Protein AF-A0A2S2QIW1-F1 (afdb_monomer_lite)

InterPro domains:
  IPR001394 Peptidase C19, ubiquitin carboxyl-terminal hydrolase [PF00443] (105-168)
  IPR028889 Ubiquitin specific protease UPS, catalytic domain [PS50235] (1-188)
  IPR038765 Papain-like cysteine peptidase superfamily [SSF54001] (59-169)
  IPR050185 Ubiquitin carboxyl-terminal hydrolase [PTHR21646] (74-172)

Structure (mmCIF, N/CA/C/O backbone):
data_AF-A0A2S2QIW1-F1
#
_entry.id   AF-A0A2S2QIW1-F1
#
loop_
_atom_site.group_PDB
_atom_site.id
_atom_site.type_symbol
_atom_site.label_atom_id
_atom_site.label_alt_id
_atom_site.label_comp_id
_atom_site.label_asym_id
_atom_site.label_entity_id
_atom_site.label_seq_id
_atom_site.pdbx_PDB_ins_code
_atom_site.Cartn_x
_atom_site.Cartn_y
_atom_site.Cartn_z
_atom_site.occupancy
_atom_site.B_iso_or_equiv
_atom_site.auth_seq_id
_atom_site.auth_comp_id
_atom_site.auth_asym_id
_atom_site.auth_atom_id
_atom_site.pdbx_PDB_model_num
ATOM 1 N N . MET A 1 1 ? 49.832 -0.581 -7.325 1.00 39.12 1 MET A N 1
ATOM 2 C CA . MET A 1 1 ? 49.928 -2.049 -7.218 1.00 39.12 1 MET A CA 1
ATOM 3 C C . MET A 1 1 ? 49.314 -2.592 -8.482 1.00 39.12 1 MET A C 1
ATOM 5 O O . MET A 1 1 ? 48.214 -2.176 -8.820 1.00 39.12 1 MET A O 1
ATOM 9 N N . ASP A 1 2 ? 50.104 -3.356 -9.221 1.00 38.62 2 ASP A N 1
ATOM 10 C CA . ASP A 1 2 ? 49.958 -3.582 -10.654 1.00 38.62 2 ASP A CA 1
ATOM 11 C C . ASP A 1 2 ? 48.722 -4.417 -10.997 1.00 38.62 2 ASP A C 1
ATOM 13 O O . ASP A 1 2 ? 48.659 -5.611 -10.708 1.00 38.62 2 ASP A O 1
ATOM 17 N N . CYS A 1 3 ? 47.739 -3.782 -11.633 1.00 44.91 3 CYS A N 1
ATOM 18 C CA . CYS A 1 3 ? 46.691 -4.488 -12.353 1.00 44.91 3 CYS A CA 1
ATOM 19 C C . CYS A 1 3 ? 47.232 -4.759 -13.758 1.00 44.91 3 CYS A C 1
ATOM 21 O O . CYS A 1 3 ? 47.280 -3.854 -14.586 1.00 44.91 3 CYS A O 1
ATOM 23 N N . ASP A 1 4 ? 47.688 -5.987 -14.000 1.00 42.72 4 ASP A N 1
ATOM 24 C CA . ASP A 1 4 ? 47.969 -6.486 -15.344 1.00 42.72 4 ASP A CA 1
ATOM 25 C C . ASP A 1 4 ? 46.680 -6.407 -16.177 1.00 42.72 4 ASP A C 1
ATOM 27 O O . ASP A 1 4 ? 45.741 -7.197 -16.024 1.00 42.72 4 ASP A O 1
ATOM 31 N N . ASP A 1 5 ? 46.621 -5.377 -17.015 1.00 51.41 5 ASP A N 1
ATOM 32 C CA . ASP A 1 5 ? 45.470 -5.024 -17.831 1.00 51.41 5 ASP A CA 1
ATOM 33 C C . ASP A 1 5 ? 45.591 -5.603 -19.246 1.00 51.41 5 ASP A C 1
ATOM 35 O O . ASP A 1 5 ? 45.251 -4.969 -20.242 1.00 51.41 5 ASP A O 1
ATOM 39 N N . SER A 1 6 ? 46.049 -6.855 -19.343 1.00 52.34 6 SER A N 1
ATOM 40 C CA . SER A 1 6 ? 46.184 -7.606 -20.602 1.00 52.34 6 SER A CA 1
ATOM 41 C C . SER A 1 6 ? 44.867 -7.801 -21.387 1.00 52.34 6 SER A C 1
ATOM 43 O O . SER A 1 6 ? 44.870 -8.428 -22.444 1.00 52.34 6 SER A O 1
ATOM 45 N N . LEU A 1 7 ? 43.740 -7.261 -20.904 1.00 55.88 7 LEU A N 1
ATOM 46 C CA . LEU A 1 7 ? 42.428 -7.300 -21.559 1.00 55.88 7 LEU A CA 1
ATOM 47 C C . LEU A 1 7 ? 41.842 -5.905 -21.879 1.00 55.88 7 LEU A C 1
ATOM 49 O O . LEU A 1 7 ? 40.833 -5.840 -22.575 1.00 55.88 7 LEU A O 1
ATOM 53 N N . GLY A 1 8 ? 42.467 -4.804 -21.434 1.00 55.91 8 GLY A N 1
ATOM 54 C CA . GLY A 1 8 ? 42.102 -3.432 -21.824 1.00 55.91 8 GLY A CA 1
ATOM 55 C C . GLY A 1 8 ? 40.699 -2.956 -21.415 1.00 55.91 8 GLY A C 1
ATOM 56 O O . GLY A 1 8 ? 40.103 -2.158 -22.140 1.00 55.91 8 GLY A O 1
ATOM 57 N N . TYR A 1 9 ? 40.151 -3.441 -20.296 1.00 57.97 9 TYR A N 1
ATOM 58 C CA . TYR A 1 9 ? 38.809 -3.071 -19.826 1.00 57.97 9 TYR A CA 1
ATOM 59 C C . TYR A 1 9 ? 38.869 -2.197 -18.569 1.00 57.97 9 TYR A C 1
ATOM 61 O O . TYR A 1 9 ? 39.430 -2.610 -17.558 1.00 57.97 9 TYR A O 1
ATOM 69 N N . GLU A 1 10 ? 38.183 -1.050 -18.591 1.00 66.31 10 GLU A N 1
ATOM 70 C CA . GLU A 1 10 ? 38.031 -0.167 -17.422 1.00 66.31 10 GLU A CA 1
ATOM 71 C C . GLU A 1 10 ? 37.189 -0.821 -16.306 1.00 66.31 10 GLU A C 1
ATOM 73 O O . GLU A 1 10 ? 37.468 -0.652 -15.121 1.00 66.31 10 GLU A O 1
ATOM 78 N N . PHE A 1 11 ? 36.203 -1.646 -16.682 1.00 73.50 11 PHE A N 1
ATOM 79 C CA . PHE A 1 11 ? 35.357 -2.415 -15.766 1.00 73.50 11 PHE A CA 1
ATOM 80 C C . PHE A 1 11 ? 35.132 -3.845 -16.297 1.00 73.50 11 PHE A C 1
ATOM 82 O O . PHE A 1 11 ? 35.001 -4.030 -17.506 1.00 73.50 11 PHE A O 1
ATOM 89 N N . PRO A 1 12 ? 35.025 -4.874 -15.429 1.00 79.75 12 PRO A N 1
ATOM 90 C CA . PRO A 1 12 ? 34.793 -6.276 -15.823 1.00 79.75 12 PRO A CA 1
ATOM 91 C C . PRO A 1 12 ? 33.343 -6.574 -16.266 1.00 79.75 12 PRO A C 1
ATOM 93 O O . PRO A 1 12 ? 32.941 -7.736 -16.362 1.00 79.75 12 PRO A O 1
ATOM 96 N N . PHE A 1 13 ? 32.542 -5.535 -16.504 1.00 84.00 13 PHE A N 1
ATOM 97 C CA . PHE A 1 13 ? 31.156 -5.632 -16.941 1.00 84.00 13 PHE A CA 1
ATOM 98 C C . PHE A 1 13 ? 30.823 -4.542 -17.961 1.00 84.00 13 PHE A C 1
ATOM 100 O O . PHE A 1 13 ? 31.443 -3.480 -17.996 1.00 84.00 13 PHE A O 1
ATOM 107 N N . VAL A 1 14 ? 29.791 -4.792 -18.764 1.00 87.25 14 VAL A N 1
ATOM 108 C CA . VAL A 1 14 ? 29.227 -3.839 -19.721 1.00 87.25 14 VAL A CA 1
ATOM 109 C C . VAL A 1 14 ? 27.776 -3.565 -19.351 1.00 87.25 14 VAL A C 1
ATOM 111 O O . VAL A 1 14 ? 26.965 -4.483 -19.223 1.00 87.25 14 VAL A O 1
ATOM 114 N N . LEU A 1 15 ? 27.427 -2.288 -19.211 1.00 88.06 15 LEU A N 1
ATOM 115 C CA . LEU A 1 15 ? 26.040 -1.866 -19.038 1.00 88.06 15 LEU A CA 1
ATOM 116 C C . LEU A 1 15 ? 25.316 -1.909 -20.385 1.00 88.06 15 LEU A C 1
ATOM 118 O O . LEU A 1 15 ? 25.842 -1.427 -21.387 1.00 88.06 15 LEU A O 1
ATOM 122 N N . LYS A 1 16 ? 24.106 -2.468 -20.428 1.00 89.81 16 LYS A N 1
ATOM 123 C CA . LYS A 1 16 ? 23.302 -2.600 -21.649 1.00 89.81 16 LYS A CA 1
ATOM 124 C C . LYS A 1 16 ? 21.893 -2.055 -21.465 1.00 89.81 16 LYS A C 1
ATOM 126 O O . LYS A 1 16 ? 21.222 -2.368 -20.485 1.00 89.81 16 LYS A O 1
ATOM 131 N N . ALA A 1 17 ? 21.413 -1.293 -22.443 1.00 89.56 17 ALA A N 1
ATOM 132 C CA . ALA A 1 17 ? 20.035 -0.811 -22.469 1.00 89.56 17 ALA A CA 1
ATOM 133 C C . ALA A 1 17 ? 19.082 -1.921 -22.942 1.00 89.56 17 ALA A C 1
ATOM 135 O O . ALA A 1 17 ? 19.213 -2.412 -24.068 1.00 89.56 17 ALA A O 1
ATOM 136 N N . VAL A 1 18 ? 18.116 -2.304 -22.101 1.00 90.31 18 VAL A N 1
ATOM 137 C CA . VAL A 1 18 ? 17.190 -3.422 -22.360 1.00 90.31 18 VAL A CA 1
ATOM 138 C C . VAL A 1 18 ? 15.721 -3.025 -22.185 1.00 90.31 18 VAL A C 1
ATOM 140 O O . VAL A 1 18 ? 15.403 -1.973 -21.628 1.00 90.31 18 VAL A O 1
ATOM 143 N N . ASN A 1 19 ? 14.812 -3.847 -22.713 1.00 86.62 19 ASN A N 1
ATOM 144 C CA . ASN A 1 19 ? 13.371 -3.747 -22.495 1.00 86.62 19 ASN A CA 1
ATOM 145 C C . ASN A 1 19 ? 12.983 -4.170 -21.068 1.00 86.62 19 ASN A C 1
ATOM 147 O O . ASN A 1 19 ? 13.810 -4.631 -20.284 1.00 86.62 19 ASN A O 1
ATOM 151 N N . ARG A 1 20 ? 11.693 -4.038 -20.739 1.00 84.06 20 ARG A N 1
ATOM 152 C CA . ARG A 1 20 ? 11.136 -4.417 -19.432 1.00 84.06 20 ARG A CA 1
ATOM 153 C C . ARG A 1 20 ? 11.394 -5.877 -19.068 1.00 84.06 20 ARG A C 1
ATOM 155 O O . ARG A 1 20 ? 11.547 -6.207 -17.898 1.00 84.06 20 ARG A O 1
ATOM 162 N N . GLU A 1 21 ? 11.450 -6.741 -20.070 1.00 83.94 21 GLU A N 1
ATOM 163 C CA . GLU A 1 21 ? 11.697 -8.168 -19.905 1.00 83.94 21 GLU A CA 1
ATOM 164 C C . GLU A 1 21 ? 13.194 -8.508 -19.806 1.00 83.94 21 GLU A C 1
ATOM 166 O O . GLU A 1 21 ? 13.529 -9.654 -19.525 1.00 83.94 21 GLU A O 1
ATOM 171 N N . GLY A 1 22 ? 14.099 -7.552 -20.052 1.00 85.69 22 GLY A N 1
ATOM 172 C CA . GLY A 1 22 ? 15.550 -7.760 -20.017 1.00 85.69 22 GLY A CA 1
ATOM 173 C C . GLY A 1 22 ? 16.102 -8.650 -21.138 1.00 85.69 22 GLY A C 1
ATOM 174 O O . GLY A 1 22 ? 17.229 -9.124 -21.048 1.00 85.69 22 GLY A O 1
ATOM 175 N N . THR A 1 23 ? 15.315 -8.919 -22.181 1.00 84.50 23 THR A N 1
ATOM 176 C CA . THR A 1 23 ? 15.636 -9.909 -23.227 1.00 84.50 23 THR A CA 1
ATOM 177 C C . THR A 1 23 ? 16.057 -9.286 -24.555 1.00 84.50 23 THR A C 1
ATOM 179 O O . THR A 1 23 ? 16.725 -9.942 -25.356 1.00 84.50 23 THR A O 1
ATOM 182 N N . LEU A 1 24 ? 15.676 -8.031 -24.803 1.00 88.19 24 LEU A N 1
ATOM 183 C CA . LEU A 1 24 ? 15.937 -7.310 -26.049 1.00 88.19 24 LEU A CA 1
ATOM 184 C C . LEU A 1 24 ? 16.369 -5.874 -25.761 1.00 88.19 24 LEU A C 1
ATOM 186 O O . LEU A 1 24 ? 16.057 -5.315 -24.714 1.00 88.19 24 LEU A O 1
ATOM 190 N N . CYS A 1 25 ? 17.064 -5.262 -26.714 1.00 90.00 25 CYS A N 1
ATOM 191 C CA . CYS A 1 25 ? 17.493 -3.872 -26.641 1.00 90.00 25 CYS A CA 1
ATOM 192 C C . CYS A 1 25 ? 16.300 -2.905 -26.631 1.00 90.00 25 CYS A C 1
ATOM 194 O O . CYS A 1 25 ? 15.390 -3.042 -27.446 1.00 90.00 25 CYS A O 1
ATOM 196 N N . SER A 1 26 ? 16.334 -1.889 -25.764 1.00 87.75 26 SER A N 1
ATOM 197 C CA . SER A 1 26 ? 15.314 -0.825 -25.721 1.00 87.75 26 SER A CA 1
ATOM 198 C C . SER A 1 26 ? 15.537 0.307 -26.726 1.00 87.75 26 SER A C 1
ATOM 200 O O . SER A 1 26 ? 14.641 1.121 -26.930 1.00 87.75 26 SER A O 1
ATOM 202 N N . TRP A 1 27 ? 16.704 0.373 -27.370 1.00 86.94 27 TRP A N 1
ATOM 203 C CA . TRP A 1 27 ? 17.032 1.413 -28.357 1.00 86.94 27 TRP A CA 1
ATOM 204 C C . TRP A 1 27 ? 16.890 0.949 -29.801 1.00 86.94 27 TRP A C 1
ATOM 206 O O . TRP A 1 27 ? 16.625 1.744 -30.700 1.00 86.94 27 TRP A O 1
ATOM 216 N N . CYS A 1 28 ? 17.110 -0.340 -30.044 1.00 86.19 28 CYS A N 1
ATOM 217 C CA . CYS A 1 28 ? 17.056 -0.897 -31.385 1.00 86.19 28 CYS A CA 1
ATOM 218 C C . CYS A 1 28 ? 15.648 -1.401 -31.709 1.00 86.19 28 CYS A C 1
ATOM 220 O O . CYS A 1 28 ? 14.995 -1.991 -30.850 1.00 86.19 28 CYS A O 1
ATOM 222 N N . PRO A 1 29 ? 15.210 -1.287 -32.972 1.00 85.94 29 PRO A N 1
ATOM 223 C CA . PRO A 1 29 ? 14.028 -1.994 -33.439 1.00 85.94 29 PRO A CA 1
ATOM 224 C C . PRO A 1 29 ? 14.143 -3.511 -33.225 1.00 85.94 29 PRO A C 1
ATOM 226 O O . PRO A 1 29 ? 15.218 -4.093 -33.407 1.00 85.94 29 PRO A O 1
ATOM 229 N N . TRP A 1 30 ? 13.019 -4.158 -32.904 1.00 83.25 30 TRP A N 1
ATOM 230 C CA . TRP A 1 30 ? 12.954 -5.582 -32.540 1.00 83.25 30 TRP A CA 1
ATOM 231 C C . TRP A 1 30 ? 13.562 -6.524 -33.596 1.00 83.25 30 TRP A C 1
ATOM 233 O O . TRP A 1 30 ? 14.182 -7.526 -33.247 1.00 83.25 30 TRP A O 1
ATOM 243 N N . TYR A 1 31 ? 13.465 -6.178 -34.883 1.00 88.06 31 TYR A N 1
ATOM 244 C CA . TYR A 1 31 ? 13.970 -6.994 -35.995 1.00 88.06 31 TYR A CA 1
ATOM 245 C C . TYR A 1 31 ? 15.502 -7.070 -36.071 1.00 88.06 31 TYR A C 1
ATOM 247 O O . TYR A 1 31 ? 16.041 -7.860 -36.841 1.00 88.06 31 TYR A O 1
ATOM 255 N N . ARG A 1 32 ? 16.228 -6.255 -35.293 1.00 88.62 32 ARG A N 1
ATOM 256 C CA . ARG A 1 32 ? 17.690 -6.360 -35.186 1.00 88.62 32 ARG A CA 1
ATOM 257 C C . ARG A 1 32 ? 18.150 -7.472 -34.250 1.00 88.62 32 ARG A C 1
ATOM 259 O O . ARG A 1 32 ? 19.350 -7.713 -34.189 1.00 88.62 32 ARG A O 1
ATOM 266 N N . PHE A 1 33 ? 17.237 -8.102 -33.501 1.00 85.50 33 PHE A N 1
ATOM 267 C CA . PHE A 1 33 ? 17.550 -9.149 -32.517 1.00 85.50 33 PHE A CA 1
ATOM 268 C C . PHE A 1 33 ? 18.696 -8.765 -31.560 1.00 85.50 33 PHE A C 1
ATOM 270 O O . PHE A 1 33 ? 19.439 -9.611 -31.064 1.00 85.50 33 PHE A O 1
ATOM 277 N N . CYS A 1 34 ? 18.855 -7.463 -31.305 1.00 89.44 34 CYS A N 1
ATOM 278 C CA . CYS A 1 34 ? 19.887 -6.942 -30.425 1.00 89.44 34 CYS A CA 1
ATOM 279 C C . CYS A 1 34 ? 19.503 -7.256 -28.975 1.00 89.44 34 CYS A C 1
ATOM 281 O O . CYS A 1 34 ? 18.396 -6.930 -28.551 1.00 89.44 34 CYS A O 1
ATOM 283 N N . ARG A 1 35 ? 20.422 -7.854 -28.209 1.00 88.19 35 ARG A N 1
ATOM 284 C CA . ARG A 1 35 ? 20.217 -8.200 -26.787 1.00 88.19 35 ARG A CA 1
ATOM 285 C C . ARG A 1 35 ? 20.464 -7.038 -25.819 1.00 88.19 35 ARG A C 1
ATOM 287 O O . ARG A 1 35 ? 20.281 -7.195 -24.622 1.00 88.19 35 ARG A O 1
ATOM 294 N N . GLY A 1 36 ? 20.889 -5.887 -26.334 1.00 89.56 36 GLY A N 1
ATOM 295 C CA . GLY A 1 36 ? 21.139 -4.677 -25.558 1.00 89.56 36 GLY A CA 1
ATOM 296 C C . GLY A 1 36 ? 22.341 -3.918 -26.103 1.00 89.56 36 GLY A C 1
ATOM 297 O O . GLY A 1 36 ? 23.412 -4.496 -26.284 1.00 89.56 36 GLY A O 1
ATOM 298 N N . CYS A 1 37 ? 22.152 -2.634 -26.399 1.00 89.62 37 CYS A N 1
ATOM 299 C CA . CYS A 1 37 ? 23.241 -1.751 -26.808 1.00 89.62 37 CYS A CA 1
ATOM 300 C C . CYS A 1 37 ? 24.051 -1.327 -25.586 1.00 89.62 37 CYS A C 1
ATOM 302 O O . CYS A 1 37 ? 23.464 -1.019 -24.548 1.00 89.62 37 CYS A O 1
ATOM 304 N N . SER A 1 38 ? 25.377 -1.297 -25.727 1.00 88.75 38 SER A N 1
ATOM 305 C CA . SER A 1 38 ? 26.275 -0.874 -24.656 1.00 88.75 38 SER A CA 1
ATOM 306 C C . SER A 1 38 ? 26.035 0.588 -24.292 1.00 88.75 38 SER A C 1
ATOM 308 O O . SER A 1 38 ? 25.977 1.459 -25.162 1.00 88.75 38 SER A O 1
ATOM 310 N N . ILE A 1 39 ? 25.908 0.840 -22.999 1.00 86.06 39 ILE A N 1
ATOM 311 C CA . ILE A 1 39 ? 25.868 2.169 -22.411 1.00 86.06 39 ILE A CA 1
ATOM 312 C C . ILE A 1 39 ? 27.314 2.554 -22.121 1.00 86.06 39 ILE A C 1
ATOM 314 O O . ILE A 1 39 ? 28.002 1.868 -21.367 1.00 86.06 39 ILE A O 1
ATOM 318 N N . LEU A 1 40 ? 27.777 3.629 -22.753 1.00 79.69 40 LEU A N 1
ATOM 319 C CA . LEU A 1 40 ? 29.102 4.171 -22.481 1.00 79.69 40 LEU A CA 1
ATOM 320 C C . LEU A 1 40 ? 29.099 4.809 -21.091 1.00 79.69 40 LEU A C 1
ATOM 322 O O . LEU A 1 40 ? 28.243 5.645 -20.794 1.00 79.69 40 LEU A O 1
ATOM 326 N N . CYS A 1 41 ? 30.058 4.417 -20.256 1.00 73.19 41 CYS A N 1
ATOM 327 C CA . CYS A 1 41 ? 30.314 5.087 -18.991 1.00 73.19 41 CYS A CA 1
ATOM 328 C C . CYS A 1 41 ? 30.853 6.489 -19.297 1.00 73.19 41 CYS A C 1
ATOM 330 O O . CYS A 1 41 ? 31.856 6.642 -19.988 1.00 73.19 41 CYS A O 1
ATOM 332 N N . SER A 1 42 ? 30.149 7.518 -18.837 1.00 78.56 42 SER A N 1
ATOM 333 C CA . SER A 1 42 ? 30.576 8.910 -18.957 1.00 78.56 42 SER A CA 1
ATOM 334 C C . SER A 1 42 ? 30.000 9.710 -17.797 1.00 78.56 42 SER A C 1
ATOM 336 O O . SER A 1 42 ? 28.947 9.341 -17.276 1.00 78.56 42 SER A O 1
ATOM 338 N N . ASP A 1 43 ? 30.628 10.832 -17.454 1.00 78.31 43 ASP A N 1
ATOM 339 C CA . ASP A 1 43 ? 30.124 11.753 -16.422 1.00 78.31 43 ASP A CA 1
ATOM 340 C C . ASP A 1 43 ? 28.872 12.539 -16.866 1.00 78.31 43 ASP A C 1
ATOM 342 O O . ASP A 1 43 ? 28.332 13.357 -16.120 1.00 78.31 43 ASP A O 1
ATOM 346 N N . ALA A 1 44 ? 28.397 12.327 -18.098 1.00 78.69 44 ALA A N 1
ATOM 347 C CA . ALA A 1 44 ? 27.190 12.962 -18.597 1.00 78.69 44 ALA A CA 1
ATOM 348 C C . ALA A 1 44 ? 25.936 12.312 -17.996 1.00 78.69 44 ALA A C 1
ATOM 350 O O . ALA A 1 44 ? 25.805 11.088 -17.944 1.00 78.69 44 ALA A O 1
ATOM 351 N N . TYR A 1 45 ? 24.960 13.141 -17.615 1.00 70.12 45 TYR A N 1
ATOM 352 C CA . TYR A 1 45 ? 23.660 12.653 -17.166 1.00 70.12 45 TYR A CA 1
ATOM 353 C C . TYR A 1 45 ? 22.988 11.814 -18.254 1.00 70.12 45 TYR A C 1
ATOM 355 O O . TYR A 1 45 ? 22.733 12.267 -19.374 1.00 70.12 45 TYR A O 1
ATOM 363 N N . PHE A 1 46 ? 22.666 10.579 -17.892 1.00 68.94 46 PHE A N 1
ATOM 364 C CA . PHE A 1 46 ? 22.001 9.635 -18.771 1.00 68.94 46 PHE A CA 1
ATOM 365 C C . PHE A 1 46 ? 20.527 10.035 -18.955 1.00 68.94 46 PHE A C 1
ATOM 367 O O . PHE A 1 46 ? 19.733 9.956 -18.022 1.00 68.94 46 PHE A O 1
ATOM 374 N N . THR A 1 47 ? 20.157 10.505 -20.150 1.00 60.75 47 THR A N 1
ATOM 375 C CA . THR A 1 47 ? 18.863 11.176 -20.425 1.00 60.75 47 THR A CA 1
ATOM 376 C C . THR A 1 47 ? 17.922 10.389 -21.347 1.00 60.75 47 THR A C 1
ATOM 378 O O . THR A 1 47 ? 17.021 10.957 -21.962 1.00 60.75 47 THR A O 1
ATOM 381 N N . PHE A 1 48 ? 18.081 9.067 -21.445 1.00 63.47 48 PHE A N 1
ATOM 382 C CA . PHE A 1 48 ? 17.221 8.229 -22.289 1.00 63.47 48 PHE A CA 1
ATOM 383 C C . PHE A 1 48 ? 16.068 7.565 -21.528 1.00 63.47 48 PHE A C 1
ATOM 385 O O . PHE A 1 48 ? 16.197 7.197 -20.366 1.00 63.47 48 PHE A O 1
ATOM 392 N N . ALA A 1 49 ? 14.967 7.309 -22.244 1.00 58.16 49 ALA A N 1
ATOM 393 C CA . ALA A 1 49 ? 13.762 6.600 -21.787 1.00 58.16 49 ALA A CA 1
ATOM 394 C C . ALA A 1 49 ? 13.966 5.088 -21.509 1.00 58.16 49 ALA A C 1
ATOM 396 O O . ALA A 1 49 ? 13.031 4.291 -21.613 1.00 58.16 49 ALA A O 1
ATOM 397 N N . ALA A 1 50 ? 15.194 4.657 -21.213 1.00 60.59 50 ALA A N 1
ATOM 398 C CA . ALA A 1 50 ? 15.471 3.281 -20.833 1.00 60.59 50 ALA A CA 1
ATOM 399 C C . ALA A 1 50 ? 15.145 3.103 -19.346 1.00 60.59 50 ALA A C 1
ATOM 401 O O . ALA A 1 50 ? 15.925 3.476 -18.479 1.00 60.59 50 ALA A O 1
ATOM 402 N N . ASN A 1 51 ? 13.996 2.494 -19.056 1.00 69.62 51 ASN A N 1
ATOM 403 C CA . ASN A 1 51 ? 13.599 2.186 -17.676 1.00 69.62 51 ASN A CA 1
ATOM 404 C C . ASN A 1 51 ? 14.298 0.934 -17.114 1.00 69.62 51 ASN A C 1
ATOM 406 O O . ASN A 1 51 ? 14.089 0.589 -15.954 1.00 69.62 51 ASN A O 1
ATOM 410 N N . HIS A 1 52 ? 15.079 0.222 -17.937 1.00 84.69 52 HIS A N 1
ATOM 411 C CA . HIS A 1 52 ? 15.698 -1.049 -17.572 1.00 84.69 52 HIS A CA 1
ATOM 412 C C . HIS A 1 52 ? 17.109 -1.145 -18.167 1.00 84.69 52 HIS A C 1
ATOM 414 O O . HIS A 1 52 ? 17.324 -0.898 -19.358 1.00 84.69 52 HIS A O 1
ATOM 420 N N . ILE A 1 53 ? 18.068 -1.510 -17.318 1.00 89.44 53 ILE A N 1
ATOM 421 C CA . ILE A 1 53 ? 19.480 -1.700 -17.657 1.00 89.44 53 ILE A CA 1
ATOM 422 C C . ILE A 1 53 ? 19.858 -3.125 -17.252 1.00 89.44 53 ILE A C 1
ATOM 424 O O . ILE A 1 53 ? 19.449 -3.599 -16.193 1.00 89.44 53 ILE A O 1
ATOM 428 N N . ALA A 1 54 ? 20.629 -3.806 -18.094 1.00 89.75 54 ALA A N 1
ATOM 429 C CA . ALA A 1 54 ? 21.263 -5.075 -17.770 1.00 89.75 54 ALA A CA 1
ATOM 430 C C . ALA A 1 54 ? 22.761 -4.860 -17.530 1.00 89.75 54 ALA A C 1
ATOM 432 O O . ALA A 1 54 ? 23.389 -4.038 -18.200 1.00 89.75 54 ALA A O 1
ATOM 433 N N . ILE A 1 55 ? 23.324 -5.615 -16.591 1.00 89.56 55 ILE A N 1
ATOM 434 C CA . ILE A 1 55 ? 24.766 -5.673 -16.348 1.00 89.56 55 ILE A CA 1
ATOM 435 C C . ILE A 1 55 ? 25.254 -7.002 -16.913 1.00 89.56 55 ILE A C 1
ATOM 437 O O . ILE A 1 55 ? 24.838 -8.059 -16.442 1.00 89.56 55 ILE A O 1
ATOM 441 N N . ASP A 1 56 ? 26.094 -6.941 -17.939 1.00 87.19 56 ASP A N 1
ATOM 442 C CA . ASP A 1 56 ? 26.681 -8.118 -18.573 1.00 87.19 56 ASP A CA 1
ATOM 443 C C . ASP A 1 56 ? 28.119 -8.279 -18.083 1.00 87.19 56 ASP A C 1
ATOM 445 O O . ASP A 1 56 ? 28.978 -7.458 -18.403 1.00 87.19 56 ASP A O 1
ATOM 449 N N . TRP A 1 57 ? 28.363 -9.289 -17.252 1.00 86.00 57 TRP A N 1
ATOM 450 C CA . TRP A 1 57 ? 29.684 -9.567 -16.692 1.00 86.00 57 TRP A CA 1
ATOM 451 C C . TRP A 1 57 ? 30.476 -10.461 -17.630 1.00 86.00 57 TRP A C 1
ATOM 453 O O . TRP A 1 57 ? 29.961 -11.485 -18.082 1.00 86.00 57 TRP A O 1
ATOM 463 N N . ASP A 1 58 ? 31.745 -10.129 -17.859 1.00 83.62 58 ASP A N 1
ATOM 464 C CA . ASP A 1 58 ? 32.642 -11.069 -18.519 1.00 83.62 58 ASP A CA 1
ATOM 465 C C . ASP A 1 58 ? 32.899 -12.263 -17.576 1.00 83.62 58 ASP A C 1
ATOM 467 O O . ASP A 1 58 ? 33.409 -12.065 -16.466 1.00 83.62 58 ASP A O 1
ATOM 471 N N . PRO A 1 59 ? 32.546 -13.506 -17.959 1.00 82.56 59 PRO A N 1
ATOM 472 C CA . PRO A 1 59 ? 32.645 -14.651 -17.056 1.00 82.56 59 PRO A CA 1
ATOM 473 C C . PRO A 1 59 ? 34.078 -14.936 -16.600 1.00 82.56 59 PRO A C 1
ATOM 475 O O . PRO A 1 59 ? 34.290 -15.393 -15.476 1.00 82.56 59 PRO A O 1
ATOM 478 N N . THR A 1 60 ? 35.064 -14.669 -17.459 1.00 81.81 60 THR A N 1
ATOM 479 C CA . THR A 1 60 ? 36.478 -14.903 -17.168 1.00 81.81 60 THR A CA 1
ATOM 480 C C . THR A 1 60 ? 37.011 -13.845 -16.208 1.00 81.81 60 THR A C 1
ATOM 482 O O . THR A 1 60 ? 37.642 -14.194 -15.211 1.00 81.81 60 THR A O 1
ATOM 485 N N . ALA A 1 61 ? 36.705 -12.569 -16.439 1.00 78.12 61 ALA A N 1
ATOM 486 C CA . ALA A 1 61 ? 37.061 -11.477 -15.544 1.00 78.12 61 ALA A CA 1
ATOM 487 C C . ALA A 1 61 ? 36.367 -11.618 -14.185 1.00 78.12 61 ALA A C 1
ATOM 489 O O . ALA A 1 61 ? 37.018 -11.425 -13.163 1.00 78.12 61 ALA A O 1
ATOM 490 N N . LEU A 1 62 ? 35.090 -12.018 -14.153 1.00 79.12 62 LEU A N 1
ATOM 491 C CA . LEU A 1 62 ? 34.384 -12.318 -12.909 1.00 79.12 62 LEU A CA 1
ATOM 492 C C . LEU A 1 62 ? 35.090 -13.453 -12.157 1.00 79.12 62 LEU A C 1
ATOM 494 O O . LEU A 1 62 ? 35.438 -13.281 -10.998 1.00 79.12 62 LEU A O 1
ATOM 498 N N . HIS A 1 63 ? 35.377 -14.580 -12.810 1.00 79.50 63 HIS A N 1
ATOM 499 C CA . HIS A 1 63 ? 36.015 -15.722 -12.148 1.00 79.50 63 HIS A CA 1
ATOM 500 C C . HIS A 1 63 ? 37.434 -15.425 -11.633 1.00 79.50 63 HIS A C 1
ATOM 502 O O . HIS A 1 63 ? 37.824 -15.938 -10.588 1.00 79.50 63 HIS A O 1
ATOM 508 N N . LEU A 1 64 ? 38.208 -14.613 -12.359 1.00 78.44 64 LEU A N 1
ATOM 509 C CA . LEU A 1 64 ? 39.602 -14.316 -12.017 1.00 78.44 64 LEU A CA 1
ATOM 510 C C . LEU A 1 64 ? 39.759 -13.137 -11.048 1.00 78.44 64 LEU A C 1
ATOM 512 O O . LEU A 1 64 ? 40.687 -13.137 -10.241 1.00 78.44 64 LEU A O 1
ATOM 516 N N . ARG A 1 65 ? 38.904 -12.111 -11.154 1.00 74.56 65 ARG A N 1
ATOM 517 C CA . ARG A 1 65 ? 39.058 -10.841 -10.422 1.00 74.56 65 ARG A CA 1
ATOM 518 C C . ARG A 1 65 ? 38.093 -10.707 -9.246 1.00 74.56 65 ARG A C 1
ATOM 520 O O . ARG A 1 65 ? 38.420 -10.006 -8.293 1.00 74.56 65 ARG A O 1
ATOM 527 N N . TYR A 1 66 ? 36.926 -11.354 -9.281 1.00 74.31 66 TYR A N 1
ATOM 528 C CA . TYR A 1 66 ? 35.971 -11.268 -8.179 1.00 74.31 66 TYR A CA 1
ATOM 529 C C . TYR A 1 66 ? 36.466 -12.060 -6.973 1.00 74.31 66 TYR A C 1
ATOM 531 O O . TYR A 1 66 ? 36.671 -13.271 -7.039 1.00 74.31 66 TYR A O 1
ATOM 539 N N . GLN A 1 67 ? 36.629 -11.371 -5.850 1.00 76.25 67 GLN A N 1
ATOM 540 C CA . GLN A 1 67 ? 36.979 -11.987 -4.580 1.00 76.25 67 GLN A CA 1
ATOM 541 C C . GLN A 1 67 ? 35.924 -11.610 -3.553 1.00 76.25 67 GLN A C 1
ATOM 543 O O . GLN A 1 67 ? 35.854 -10.455 -3.142 1.00 76.25 67 GLN A O 1
ATOM 548 N N . THR A 1 68 ? 35.153 -12.593 -3.087 1.00 74.62 68 THR A N 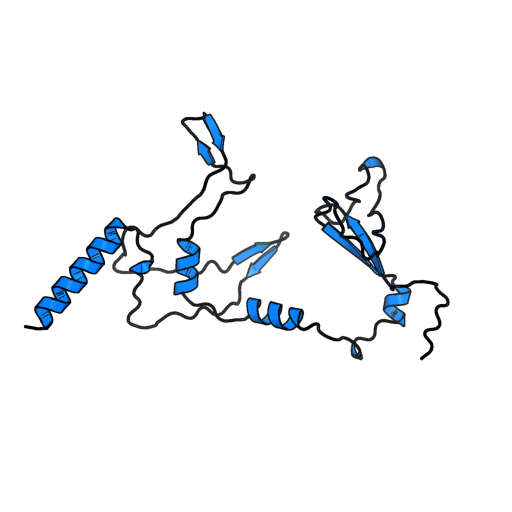1
ATOM 549 C CA . THR A 1 68 ? 34.129 -12.373 -2.052 1.00 74.62 68 THR A CA 1
ATOM 550 C C . THR A 1 68 ? 34.700 -11.755 -0.777 1.00 74.62 68 THR A C 1
ATOM 552 O O . THR A 1 68 ? 34.043 -10.966 -0.113 1.00 74.62 68 THR A O 1
ATOM 555 N N . SER A 1 69 ? 35.966 -12.031 -0.457 1.00 77.94 69 SER A N 1
ATOM 556 C CA . SER A 1 69 ? 36.652 -11.426 0.688 1.00 77.94 69 SER A CA 1
ATOM 557 C C . SER A 1 69 ? 36.894 -9.915 0.566 1.00 77.94 69 SER A C 1
ATOM 559 O O . SER A 1 69 ? 37.233 -9.294 1.567 1.00 77.94 69 SER A O 1
ATOM 561 N N . GLN A 1 70 ? 36.778 -9.336 -0.634 1.00 77.31 70 GLN A N 1
ATOM 562 C CA . GLN A 1 70 ? 36.934 -7.898 -0.887 1.00 77.31 70 GLN A CA 1
ATOM 563 C C . GLN A 1 70 ? 35.592 -7.184 -1.111 1.00 77.31 70 GLN A C 1
ATOM 565 O O . GLN A 1 70 ? 35.583 -6.006 -1.465 1.00 77.31 70 GLN A O 1
ATOM 570 N N . GLU A 1 71 ? 34.463 -7.872 -0.923 1.00 77.19 71 GLU A N 1
ATOM 571 C CA . GLU A 1 71 ? 33.146 -7.243 -0.987 1.00 77.19 71 GLU A CA 1
ATOM 572 C C . GLU A 1 71 ? 33.041 -6.162 0.098 1.00 77.19 71 GLU A C 1
ATOM 574 O O . GLU A 1 71 ? 33.182 -6.432 1.292 1.00 77.19 71 GLU A O 1
ATOM 579 N N . SER A 1 72 ? 32.806 -4.921 -0.323 1.00 76.25 72 SER A N 1
ATOM 580 C CA . SER A 1 72 ? 32.451 -3.822 0.564 1.00 76.25 72 SER A CA 1
ATOM 581 C C . SER A 1 72 ? 30.989 -3.465 0.340 1.00 76.25 72 SER A C 1
ATOM 583 O O . SER A 1 72 ? 30.558 -3.140 -0.768 1.00 76.25 72 SER A O 1
ATOM 585 N N . GLU A 1 73 ? 30.195 -3.551 1.401 1.00 76.62 73 GLU A N 1
ATOM 586 C CA . GLU A 1 73 ? 28.816 -3.089 1.353 1.00 76.62 73 GLU A CA 1
ATOM 587 C C . GLU A 1 73 ? 28.805 -1.561 1.393 1.00 76.62 73 GLU A C 1
ATOM 589 O O . GLU A 1 73 ? 29.348 -0.937 2.305 1.00 76.62 73 GLU A O 1
ATOM 594 N N . HIS A 1 74 ? 28.188 -0.945 0.387 1.00 82.69 74 HIS A N 1
ATOM 595 C CA . HIS A 1 74 ? 27.921 0.486 0.427 1.00 82.69 74 HIS A CA 1
ATOM 596 C C . HIS A 1 74 ? 26.901 0.786 1.535 1.00 82.69 74 HIS A C 1
ATOM 598 O O . HIS A 1 74 ? 25.975 0.004 1.744 1.00 82.69 74 HIS A O 1
ATOM 604 N N . GLU A 1 75 ? 27.005 1.940 2.195 1.00 84.88 75 GLU A N 1
ATOM 605 C CA . GLU A 1 75 ? 26.123 2.339 3.307 1.00 84.88 75 GLU A CA 1
ATOM 606 C C . GLU A 1 75 ? 24.625 2.221 2.959 1.00 84.88 75 GLU A C 1
ATOM 608 O O . GLU A 1 75 ? 23.833 1.699 3.745 1.00 84.88 75 GLU A O 1
ATOM 613 N N . CYS A 1 76 ? 24.252 2.565 1.721 1.00 82.12 76 CYS A N 1
ATOM 614 C CA . CYS A 1 76 ? 22.886 2.409 1.202 1.00 82.12 76 CYS A CA 1
ATOM 615 C C . CYS A 1 76 ? 22.342 0.968 1.261 1.00 82.12 76 CYS A C 1
ATOM 617 O O . CYS A 1 76 ? 21.127 0.771 1.320 1.00 82.12 76 CYS A O 1
ATOM 619 N N . VAL A 1 77 ? 23.205 -0.055 1.238 1.00 82.69 77 VAL A N 1
ATOM 620 C CA . VAL A 1 77 ? 22.789 -1.453 1.426 1.00 82.69 77 VAL A CA 1
ATOM 621 C C . VAL A 1 77 ? 22.244 -1.631 2.841 1.00 82.69 77 VAL A C 1
ATOM 623 O O . VAL A 1 77 ? 21.135 -2.141 2.999 1.00 82.69 77 VAL A O 1
ATOM 626 N N . GLY A 1 78 ? 22.955 -1.121 3.848 1.00 81.06 78 GLY A N 1
ATOM 627 C CA . GLY A 1 78 ? 22.501 -1.111 5.238 1.00 81.06 78 GLY A CA 1
ATOM 628 C C . GLY A 1 78 ? 21.205 -0.319 5.422 1.00 81.06 78 GLY A C 1
ATOM 629 O O . GLY A 1 78 ? 20.250 -0.833 6.003 1.00 81.06 78 GLY A O 1
ATOM 630 N N . GLU A 1 79 ? 21.117 0.888 4.856 1.00 80.56 79 GLU A N 1
ATOM 631 C CA . GLU A 1 79 ? 19.900 1.716 4.914 1.00 80.56 79 GLU A CA 1
ATOM 632 C C . GLU A 1 79 ? 18.690 1.013 4.284 1.00 80.56 79 GLU A C 1
ATOM 634 O O . GLU A 1 79 ? 17.602 0.965 4.868 1.00 80.56 79 GLU A O 1
ATOM 639 N N . SER A 1 80 ? 18.876 0.419 3.100 1.00 80.62 80 SER A N 1
ATOM 640 C CA . SER A 1 80 ? 17.814 -0.318 2.418 1.00 80.62 80 SER A CA 1
ATOM 641 C C . SER A 1 80 ? 17.368 -1.528 3.242 1.00 80.62 80 SER A C 1
ATOM 643 O O . SER A 1 80 ? 16.167 -1.696 3.472 1.00 80.62 80 SER A O 1
ATOM 645 N N . GLN A 1 81 ? 18.300 -2.320 3.780 1.00 79.06 81 GLN A N 1
ATOM 646 C CA . GLN A 1 81 ? 17.986 -3.466 4.634 1.00 79.06 81 GLN A CA 1
ATOM 647 C C . GLN A 1 81 ? 17.248 -3.049 5.911 1.00 79.06 81 GLN A C 1
ATOM 649 O O . GLN A 1 81 ? 16.233 -3.670 6.245 1.00 79.06 81 GLN A O 1
ATOM 654 N N . CYS A 1 82 ? 17.684 -1.981 6.586 1.00 77.56 82 CYS A N 1
ATOM 655 C CA . CYS A 1 82 ? 16.976 -1.409 7.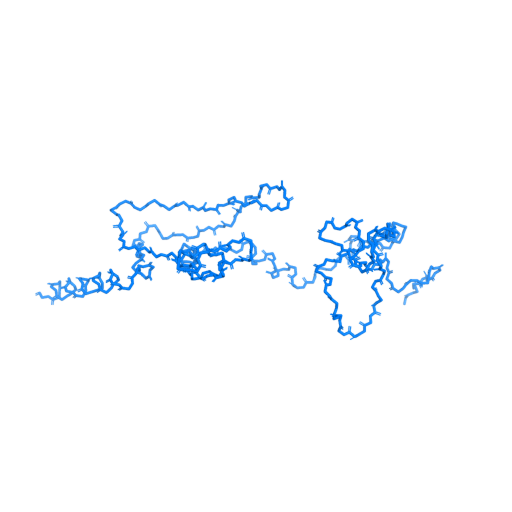732 1.00 77.56 82 CYS A CA 1
ATOM 656 C C . CYS A 1 82 ? 15.553 -1.014 7.338 1.00 77.56 82 CYS A C 1
ATOM 658 O O . CYS A 1 82 ? 14.599 -1.516 7.922 1.00 77.56 82 CYS A O 1
ATOM 660 N N . SER A 1 83 ? 15.365 -0.252 6.259 1.00 77.00 83 SER A N 1
ATOM 661 C CA . SER A 1 83 ? 14.023 0.145 5.807 1.00 77.00 83 SER A CA 1
ATOM 662 C C . SER A 1 83 ? 13.104 -1.052 5.498 1.00 77.00 83 SER A C 1
ATOM 664 O O . SER A 1 83 ? 11.880 -0.983 5.671 1.00 77.00 83 SER A O 1
ATOM 666 N N . HIS A 1 84 ? 13.672 -2.181 5.059 1.00 75.44 84 HIS A N 1
ATOM 667 C CA . HIS A 1 84 ? 12.944 -3.415 4.770 1.00 75.44 84 HIS A CA 1
ATOM 668 C C . HIS A 1 84 ? 12.640 -4.257 6.015 1.00 75.44 84 HIS A C 1
ATOM 670 O O . HIS A 1 84 ? 11.627 -4.963 6.022 1.00 75.44 84 HIS A O 1
ATOM 676 N N . THR A 1 85 ? 13.464 -4.176 7.059 1.00 80.12 85 THR A N 1
ATOM 677 C CA . THR A 1 85 ? 13.357 -5.001 8.275 1.00 80.12 85 THR A CA 1
ATOM 678 C C . THR A 1 85 ? 12.762 -4.262 9.469 1.00 80.12 85 THR A C 1
ATOM 680 O O . THR A 1 85 ? 12.208 -4.904 10.366 1.00 80.12 85 THR A O 1
ATOM 683 N N . GLU A 1 86 ? 12.806 -2.932 9.463 1.00 88.00 86 GLU A N 1
ATOM 684 C CA . GLU A 1 86 ? 12.325 -2.097 10.550 1.00 88.00 86 GLU A CA 1
ATOM 685 C C . GLU A 1 86 ? 10.847 -2.371 10.865 1.00 88.00 86 GLU A C 1
ATOM 687 O O . GLU A 1 86 ? 9.998 -2.432 9.960 1.00 88.00 86 GLU A O 1
ATOM 692 N N . PRO A 1 87 ? 10.513 -2.548 12.159 1.00 91.62 87 PRO A N 1
ATOM 693 C CA . PRO A 1 87 ? 9.135 -2.709 12.580 1.00 91.62 87 PRO A CA 1
ATOM 694 C C . PRO A 1 87 ? 8.308 -1.475 12.232 1.00 91.62 87 PRO A C 1
ATOM 696 O O . PRO A 1 87 ? 8.684 -0.352 12.556 1.00 91.62 87 PRO A O 1
ATOM 699 N N . ILE A 1 88 ? 7.127 -1.697 11.667 1.00 94.25 88 ILE A N 1
ATOM 700 C CA . ILE A 1 88 ? 6.150 -0.638 11.399 1.00 94.25 88 ILE A CA 1
ATOM 701 C C . ILE A 1 88 ? 5.049 -0.672 12.451 1.00 94.25 88 ILE A C 1
ATOM 703 O O . ILE A 1 88 ? 4.807 -1.709 13.070 1.00 94.25 88 ILE A O 1
ATOM 707 N N . SER A 1 89 ? 4.363 0.443 12.664 1.00 94.81 89 SER A N 1
ATOM 708 C CA . SER A 1 89 ? 3.239 0.494 13.596 1.00 94.81 89 SER A CA 1
ATOM 709 C C . SER A 1 89 ? 1.897 0.266 12.886 1.00 94.81 89 SER A C 1
ATOM 711 O O . SER A 1 89 ? 1.776 0.443 11.667 1.00 94.81 89 SER A O 1
ATOM 713 N N . LEU A 1 90 ? 0.874 -0.147 13.634 1.00 94.94 90 LEU A N 1
ATOM 714 C CA . LEU A 1 90 ? -0.485 -0.298 13.111 1.00 94.94 90 LEU A CA 1
ATOM 715 C C . LEU A 1 90 ? -1.060 1.051 12.659 1.00 94.94 90 LEU A C 1
ATOM 717 O O . LEU A 1 90 ? -1.731 1.126 11.633 1.00 94.94 90 LEU A O 1
ATOM 721 N N . GLU A 1 91 ? -0.737 2.116 13.383 1.00 93.94 91 GLU A N 1
ATOM 722 C CA . GLU A 1 91 ? -1.079 3.506 13.076 1.00 93.94 91 GLU A CA 1
ATOM 723 C C . GLU A 1 91 ? -0.542 3.907 11.699 1.00 93.94 91 GLU A C 1
ATOM 725 O O . GLU A 1 91 ? -1.272 4.465 10.881 1.00 93.94 91 GLU A O 1
ATOM 730 N N . SER A 1 92 ? 0.711 3.544 11.400 1.00 93.38 92 SER A N 1
ATOM 731 C CA . SER A 1 92 ? 1.315 3.755 10.081 1.00 93.38 92 SER A CA 1
ATOM 732 C C . SER A 1 92 ? 0.573 2.982 8.984 1.00 93.38 92 SER A C 1
ATOM 734 O O . SER A 1 92 ? 0.296 3.532 7.917 1.00 93.38 92 SER A O 1
ATOM 736 N N . CYS A 1 93 ? 0.164 1.738 9.258 1.00 94.81 93 CYS A N 1
ATOM 737 C CA . CYS A 1 93 ? -0.640 0.949 8.320 1.00 94.81 93 CYS A CA 1
ATOM 738 C C . CYS A 1 93 ? -2.006 1.600 8.041 1.00 94.81 93 CYS A C 1
ATOM 740 O O . CYS A 1 93 ? -2.446 1.633 6.894 1.00 94.81 93 CYS A O 1
ATOM 742 N N . LEU A 1 94 ? -2.678 2.123 9.070 1.00 94.56 94 LEU A N 1
ATOM 743 C CA . LEU A 1 94 ? -3.985 2.776 8.936 1.00 94.56 94 LEU A CA 1
ATOM 744 C C . LEU A 1 94 ? -3.887 4.137 8.250 1.00 94.56 94 LEU A C 1
ATOM 746 O O . LEU A 1 94 ? -4.743 4.475 7.429 1.00 94.56 94 LEU A O 1
ATOM 750 N N . ALA A 1 95 ? -2.817 4.884 8.520 1.00 93.69 95 ALA A N 1
ATOM 751 C CA . ALA A 1 95 ? -2.505 6.110 7.802 1.00 93.69 95 ALA A CA 1
ATOM 752 C C . ALA A 1 95 ? -2.284 5.821 6.311 1.00 93.69 95 ALA A C 1
ATOM 754 O O . ALA A 1 95 ? -2.860 6.498 5.467 1.00 93.69 95 ALA A O 1
ATOM 755 N N . ALA A 1 96 ? -1.522 4.774 5.977 1.00 93.44 96 ALA A N 1
ATOM 75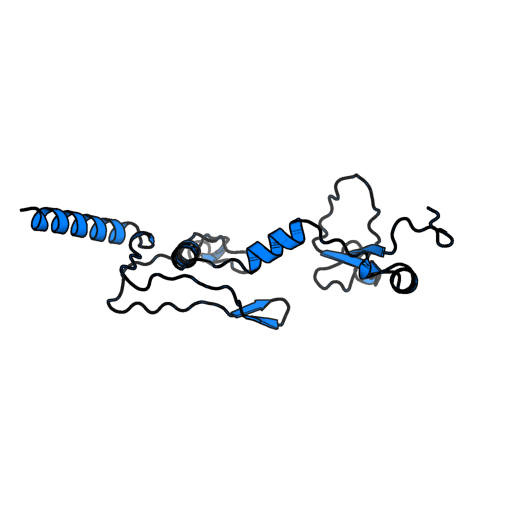6 C CA . ALA A 1 96 ? -1.321 4.355 4.592 1.00 93.44 96 ALA A CA 1
ATOM 757 C C . ALA A 1 96 ? -2.625 3.879 3.933 1.00 93.44 96 ALA A C 1
ATOM 759 O O . ALA A 1 96 ? -2.876 4.201 2.778 1.00 93.44 96 ALA A O 1
ATOM 760 N N . PHE A 1 97 ? -3.481 3.165 4.670 1.00 94.00 97 PHE A N 1
ATOM 761 C CA . PHE A 1 97 ? -4.778 2.698 4.176 1.00 94.00 97 PHE A CA 1
ATOM 762 C C . PHE A 1 97 ? -5.761 3.840 3.877 1.00 94.00 97 PHE A C 1
ATOM 764 O O . PHE A 1 97 ? -6.558 3.737 2.949 1.00 94.00 97 PHE A O 1
ATOM 771 N N . THR A 1 98 ? -5.715 4.919 4.661 1.00 94.06 98 THR A N 1
ATOM 772 C CA . THR A 1 98 ? -6.616 6.079 4.517 1.00 94.06 98 THR A CA 1
ATOM 773 C C . THR A 1 98 ? -6.022 7.228 3.696 1.00 94.06 98 THR A C 1
ATOM 775 O O . THR A 1 98 ? -6.674 8.260 3.487 1.00 94.06 98 THR A O 1
ATOM 778 N N . LYS A 1 99 ? -4.791 7.053 3.205 1.00 94.62 99 LYS A N 1
ATOM 779 C CA . LYS A 1 99 ? -4.117 7.994 2.313 1.00 94.62 99 LYS A CA 1
ATOM 780 C C . LYS A 1 99 ? -4.793 8.001 0.941 1.00 94.62 99 LYS A C 1
ATOM 782 O O . LYS A 1 99 ? -5.282 6.983 0.462 1.00 94.62 99 LYS A O 1
ATOM 787 N N . GLU A 1 100 ? -4.821 9.172 0.319 1.00 94.25 100 GLU A N 1
ATOM 788 C CA . GLU A 1 100 ? -5.241 9.313 -1.072 1.00 94.25 100 GLU A CA 1
ATOM 789 C C . GLU A 1 100 ? -4.179 8.719 -2.007 1.00 94.25 100 GLU A C 1
ATOM 791 O O . GLU A 1 100 ? -2.987 9.007 -1.874 1.00 94.25 100 GLU A O 1
ATOM 796 N N . GLU A 1 101 ? -4.620 7.871 -2.930 1.00 93.06 101 GLU A N 1
ATOM 797 C CA . GLU A 1 101 ? -3.803 7.229 -3.955 1.00 93.06 101 GLU A CA 1
ATOM 798 C C . GLU A 1 101 ? -4.258 7.690 -5.347 1.00 93.06 101 GLU A C 1
ATOM 800 O O . GLU A 1 101 ? -5.456 7.768 -5.625 1.00 93.06 101 GLU A O 1
ATOM 805 N N . HIS A 1 102 ? -3.313 8.004 -6.235 1.00 92.69 102 HIS A N 1
ATOM 806 C CA . HIS A 1 102 ? -3.616 8.282 -7.639 1.00 92.69 102 HIS A CA 1
ATOM 807 C C . HIS A 1 102 ? -3.649 6.970 -8.417 1.00 92.69 102 HIS A C 1
ATOM 809 O O . HIS A 1 102 ? -2.696 6.191 -8.354 1.00 92.69 102 HIS A O 1
ATOM 815 N N . LEU A 1 103 ? -4.738 6.732 -9.147 1.00 90.38 103 LEU A N 1
ATOM 816 C CA . LEU A 1 103 ? -4.868 5.543 -9.978 1.00 90.38 103 LEU A CA 1
ATOM 817 C C . LEU A 1 103 ? -3.906 5.630 -11.162 1.00 90.38 103 LEU A C 1
ATOM 819 O O . LEU A 1 103 ? -3.778 6.675 -11.804 1.00 90.38 103 LEU A O 1
ATOM 823 N N . SER A 1 104 ? -3.223 4.522 -11.435 1.00 87.19 104 SER A N 1
ATOM 824 C CA . SER A 1 104 ? -2.304 4.423 -12.563 1.00 87.19 104 SER A CA 1
ATOM 825 C C . SER A 1 104 ? -3.053 4.357 -13.901 1.00 87.19 104 SER A C 1
ATOM 827 O O . SER A 1 104 ? -4.260 4.126 -13.956 1.00 87.19 104 SER A O 1
ATOM 829 N N . GLU A 1 105 ? -2.325 4.497 -15.010 1.00 84.94 105 GLU A N 1
ATOM 830 C CA . GLU A 1 105 ? -2.889 4.402 -16.367 1.00 84.94 105 GLU A CA 1
ATOM 831 C C . GLU A 1 105 ? -3.574 3.047 -16.637 1.00 84.94 105 GLU A C 1
ATOM 833 O O . GLU A 1 105 ? -4.495 2.958 -17.447 1.00 84.94 105 GLU A O 1
ATOM 838 N N . ALA A 1 106 ? -3.146 1.995 -15.932 1.00 85.12 106 ALA A N 1
ATOM 839 C CA . ALA A 1 106 ? -3.733 0.659 -15.998 1.00 85.12 106 ALA A CA 1
ATOM 840 C C . ALA A 1 106 ? -5.004 0.503 -15.138 1.00 85.12 106 ALA A C 1
ATOM 842 O O . ALA A 1 106 ? -5.722 -0.483 -15.284 1.00 85.12 106 ALA A O 1
ATOM 843 N N . GLU A 1 107 ? -5.284 1.455 -14.245 1.00 88.12 107 GLU A N 1
ATOM 844 C CA . GLU A 1 107 ? -6.346 1.398 -13.232 1.00 88.12 107 GLU A CA 1
ATOM 845 C C . GLU A 1 107 ? -7.332 2.567 -13.364 1.00 88.12 107 GLU A C 1
ATOM 847 O O . GLU A 1 107 ? -7.965 2.970 -12.388 1.00 88.12 107 GLU A O 1
ATOM 852 N N . LYS A 1 108 ? -7.463 3.141 -14.566 1.00 90.25 108 LYS A N 1
ATOM 853 C CA . LYS A 1 108 ? -8.358 4.276 -14.812 1.00 90.25 108 LYS A CA 1
ATOM 854 C C . LYS A 1 108 ? -9.788 3.992 -14.357 1.00 90.25 108 LYS A C 1
ATOM 856 O O . LYS A 1 108 ? -10.325 2.90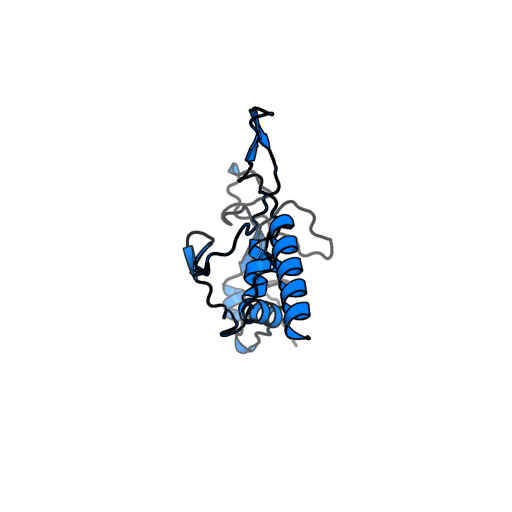0 -14.541 1.00 90.25 108 LYS A O 1
ATOM 861 N N . TYR A 1 109 ? -10.426 5.021 -13.814 1.00 92.19 109 TYR A N 1
ATOM 862 C CA . TYR A 1 109 ? -11.803 4.959 -13.351 1.00 92.19 109 TYR A CA 1
ATOM 863 C C . TYR A 1 109 ? -12.767 5.305 -14.487 1.00 92.19 109 TYR A C 1
ATOM 865 O O . TYR A 1 109 ? -12.594 6.312 -15.173 1.00 92.19 109 TYR A O 1
ATOM 873 N N . TYR A 1 110 ? -13.809 4.496 -14.672 1.00 93.56 110 TYR A N 1
ATOM 874 C CA . TYR A 1 110 ? -14.850 4.793 -15.649 1.00 93.56 110 TYR A CA 1
ATOM 875 C C . TYR A 1 110 ? -15.770 5.909 -15.144 1.00 93.56 110 TYR A C 1
ATOM 877 O O . TYR A 1 110 ? -16.524 5.725 -14.186 1.00 93.56 110 TYR A O 1
ATOM 885 N N . CYS A 1 111 ? -15.740 7.060 -15.812 1.00 94.81 111 CYS A N 1
ATOM 886 C CA . CYS A 1 111 ? -16.605 8.186 -15.492 1.00 94.81 111 CYS A CA 1
ATOM 887 C C . CYS A 1 111 ? -17.908 8.100 -16.294 1.00 94.81 111 CYS A C 1
ATOM 889 O O . CYS A 1 111 ? -17.908 8.271 -17.512 1.00 94.81 111 CYS A O 1
ATOM 891 N N . SER A 1 112 ? -19.044 7.918 -15.615 1.00 95.00 112 SER A N 1
ATOM 892 C CA . SER A 1 112 ? -20.361 7.860 -16.267 1.00 95.00 112 SER A CA 1
ATOM 893 C C . SER A 1 112 ? -20.782 9.176 -16.931 1.00 95.00 112 SER A C 1
ATOM 895 O O . SER A 1 112 ? -21.603 9.155 -17.842 1.00 95.00 112 SER A O 1
ATOM 897 N N . ALA A 1 113 ? -20.236 10.320 -16.512 1.00 95.62 113 ALA A N 1
ATOM 898 C CA . ALA A 1 113 ? -20.509 11.606 -17.157 1.00 95.62 113 ALA A CA 1
ATOM 899 C C . ALA A 1 113 ? -19.717 11.774 -18.465 1.00 95.62 113 ALA A C 1
ATOM 901 O O . ALA A 1 113 ? -20.249 12.290 -19.442 1.00 95.62 113 ALA A O 1
ATOM 902 N N . CYS A 1 114 ? -18.464 11.311 -18.493 1.00 93.56 114 CYS A N 1
ATOM 903 C CA . CYS A 1 114 ? -17.601 11.381 -19.676 1.00 93.56 114 CYS A CA 1
ATOM 904 C C . CYS A 1 114 ? -17.787 10.189 -20.627 1.00 93.56 114 CYS A C 1
ATOM 906 O O . CYS A 1 114 ? -17.352 10.269 -21.769 1.00 93.56 114 CYS A O 1
ATOM 908 N N . GLN A 1 115 ? -18.412 9.103 -20.155 1.00 94.00 115 GLN A N 1
ATOM 909 C CA . GLN A 1 115 ? -18.529 7.817 -20.855 1.00 94.00 115 GLN A CA 1
ATOM 910 C C . GLN A 1 115 ? -17.164 7.230 -21.262 1.00 94.00 115 GLN A C 1
ATOM 912 O O . GLN A 1 115 ? -17.038 6.583 -22.298 1.00 94.00 115 GLN A O 1
ATOM 917 N N . ASP A 1 116 ? -16.130 7.467 -20.446 1.00 95.12 116 ASP A N 1
ATOM 918 C CA . ASP A 1 116 ? -14.760 7.039 -20.734 1.00 95.12 116 ASP A CA 1
ATOM 919 C C . ASP A 1 116 ? -13.931 6.830 -19.451 1.00 95.12 116 ASP A C 1
ATOM 921 O O . ASP A 1 116 ? -14.303 7.281 -18.361 1.00 95.12 116 ASP A O 1
ATOM 925 N N . HIS A 1 117 ? -12.798 6.140 -19.587 1.00 93.81 117 HIS A N 1
ATOM 926 C CA . HIS A 1 117 ? -11.834 5.864 -18.529 1.00 93.81 117 HIS A CA 1
ATOM 927 C C . HIS A 1 117 ? -10.917 7.066 -18.293 1.00 93.81 117 HIS A C 1
ATOM 929 O O . HIS A 1 117 ? -10.115 7.442 -19.146 1.00 93.81 117 HIS A O 1
ATOM 935 N N . GLN A 1 118 ? -11.004 7.641 -17.098 1.00 92.62 118 GLN A N 1
ATOM 936 C CA . GLN A 1 118 ? -10.267 8.831 -16.695 1.00 92.62 118 GLN A CA 1
ATOM 937 C C . GLN A 1 118 ? -9.298 8.519 -15.555 1.00 92.62 118 GLN A C 1
ATOM 939 O O . GLN A 1 118 ? -9.514 7.611 -14.745 1.00 92.62 118 GLN A O 1
ATOM 944 N N . LEU A 1 119 ? -8.223 9.301 -15.483 1.00 93.56 119 LEU A N 1
ATOM 945 C CA . LEU A 1 119 ? -7.365 9.321 -14.305 1.00 93.56 119 LEU A CA 1
ATOM 946 C C . LEU A 1 119 ? -8.151 9.907 -13.131 1.00 93.56 119 LEU A C 1
ATOM 948 O O . LEU A 1 119 ? -8.827 10.926 -13.267 1.00 93.56 119 LEU A O 1
ATOM 952 N N . ALA A 1 120 ? -8.067 9.250 -11.981 1.00 92.62 120 ALA A N 1
ATOM 953 C CA . ALA A 1 120 ? -8.770 9.668 -10.780 1.00 92.62 120 ALA A CA 1
ATOM 954 C C . ALA A 1 120 ? -7.915 9.418 -9.537 1.00 92.62 120 ALA A C 1
ATOM 956 O O . ALA A 1 120 ? -7.045 8.544 -9.519 1.00 92.62 120 ALA A O 1
ATOM 957 N N . SER A 1 121 ? -8.198 10.178 -8.485 1.00 92.88 121 SER A N 1
ATOM 958 C CA . SER A 1 121 ? -7.719 9.879 -7.140 1.00 92.88 121 SER A CA 1
ATOM 959 C C . SER A 1 121 ? -8.730 9.006 -6.411 1.00 92.88 121 SER A C 1
ATOM 961 O O . SER A 1 121 ? -9.939 9.237 -6.482 1.00 92.88 121 SER A O 1
ATOM 963 N N . LYS A 1 122 ? -8.237 8.034 -5.652 1.00 92.19 122 LYS A N 1
ATOM 964 C CA . LYS A 1 122 ? -9.031 7.179 -4.778 1.00 92.19 122 LYS A CA 1
ATOM 965 C C . LYS A 1 122 ? -8.605 7.403 -3.334 1.00 92.19 122 LYS A C 1
ATOM 967 O O . LYS A 1 122 ? -7.425 7.451 -3.016 1.00 92.19 122 LYS A O 1
ATOM 972 N N . LYS A 1 123 ? -9.582 7.523 -2.439 1.00 93.38 123 LYS A N 1
ATOM 973 C CA . LYS A 1 123 ? -9.344 7.637 -1.000 1.00 93.38 123 LYS A CA 1
ATOM 974 C C . LYS A 1 123 ? -10.319 6.748 -0.251 1.00 93.38 123 LYS A C 1
ATOM 976 O O . LYS A 1 123 ? -11.526 6.825 -0.468 1.00 93.38 123 LYS A O 1
ATOM 981 N N . LEU A 1 124 ? -9.793 5.909 0.634 1.00 93.44 124 LEU A N 1
ATOM 982 C CA . LEU A 1 124 ? -10.597 5.088 1.533 1.00 93.44 124 LEU A CA 1
ATOM 983 C C . LEU A 1 124 ? -10.685 5.773 2.896 1.00 93.44 124 LEU A C 1
ATOM 985 O O . LEU A 1 124 ? -9.708 6.332 3.387 1.00 93.44 124 LEU A O 1
ATOM 989 N N . GLN A 1 125 ? -11.864 5.750 3.513 1.00 90.69 125 GLN A N 1
ATOM 990 C CA . GLN A 1 125 ? -12.079 6.335 4.836 1.00 90.69 125 GLN A CA 1
ATOM 991 C C . GLN A 1 125 ? -12.958 5.426 5.686 1.00 90.69 125 GLN A C 1
ATOM 993 O O . GLN A 1 125 ? -13.868 4.766 5.180 1.00 90.69 125 GLN A O 1
ATOM 998 N N . ILE A 1 126 ? -12.706 5.417 6.994 1.00 92.06 126 ILE A N 1
ATOM 999 C CA . ILE A 1 126 ? -13.517 4.666 7.949 1.00 92.06 126 ILE A CA 1
ATOM 1000 C C . ILE A 1 126 ? -14.692 5.550 8.371 1.00 92.06 126 ILE A C 1
ATOM 1002 O O . ILE A 1 126 ? -14.509 6.597 8.988 1.00 92.06 126 ILE A O 1
ATOM 1006 N N . TRP A 1 127 ? -15.916 5.149 8.029 1.00 91.00 127 TRP A N 1
ATOM 1007 C CA . TRP A 1 127 ? -17.109 5.930 8.377 1.00 91.00 127 TRP A CA 1
ATOM 1008 C C . TRP A 1 127 ? -17.610 5.657 9.800 1.00 91.00 127 TRP A C 1
ATOM 1010 O O . TRP A 1 127 ? -18.069 6.555 10.498 1.00 91.00 127 TRP A O 1
ATOM 1020 N N . ARG A 1 128 ? -17.542 4.401 10.245 1.00 89.19 128 ARG A N 1
ATOM 1021 C CA . ARG A 1 128 ? -18.002 3.980 11.571 1.00 89.19 128 ARG A CA 1
ATOM 1022 C C . ARG A 1 128 ? -17.154 2.818 12.066 1.00 89.19 128 ARG A C 1
ATOM 1024 O O . ARG A 1 128 ? -16.832 1.924 11.288 1.00 89.19 128 ARG A O 1
ATOM 1031 N N . LEU A 1 129 ? -16.844 2.822 13.360 1.00 90.25 129 LEU A N 1
ATOM 1032 C CA . LEU A 1 129 ? -16.136 1.725 14.015 1.00 90.25 129 LEU A CA 1
ATOM 1033 C C . LEU A 1 129 ? -17.136 0.682 14.519 1.00 90.25 129 LEU A C 1
ATOM 1035 O O . LEU A 1 129 ? -18.093 1.048 15.208 1.00 90.25 129 LEU A O 1
ATOM 1039 N N . PRO A 1 130 ? -16.948 -0.603 14.182 1.00 91.44 130 PRO A N 1
ATOM 1040 C CA . PRO A 1 130 ? -17.731 -1.675 14.775 1.00 91.44 130 PRO A CA 1
ATOM 1041 C C . PRO A 1 130 ? -17.300 -1.922 16.233 1.00 91.44 130 PRO A C 1
ATOM 1043 O O . PRO A 1 130 ? -16.146 -1.658 16.575 1.00 91.44 130 PRO A O 1
ATOM 1046 N N . PRO A 1 131 ? -18.172 -2.504 17.080 1.00 90.25 131 PRO A N 1
ATOM 1047 C CA . PRO A 1 131 ? -17.797 -2.930 18.434 1.00 90.25 131 PRO A CA 1
ATOM 1048 C C . PRO A 1 131 ? -16.651 -3.953 18.454 1.00 90.25 131 PRO A C 1
ATOM 1050 O O . PRO A 1 131 ? -15.876 -4.002 19.402 1.00 90.25 131 PRO A O 1
ATOM 1053 N N . ILE A 1 132 ? -16.543 -4.766 17.397 1.00 93.44 132 ILE A N 1
ATOM 1054 C CA . ILE A 1 132 ? -15.457 -5.725 17.184 1.00 93.44 132 ILE A CA 1
ATOM 1055 C C . ILE A 1 132 ? -14.769 -5.361 15.869 1.00 93.44 132 ILE A C 1
ATOM 1057 O O . ILE A 1 132 ? -15.338 -5.548 14.792 1.00 93.44 132 ILE A O 1
ATOM 1061 N N . LEU A 1 133 ? -13.548 -4.830 15.955 1.00 91.69 133 LEU A N 1
ATOM 1062 C CA . LEU A 1 133 ? -12.735 -4.465 14.796 1.00 91.69 133 LEU A CA 1
ATOM 1063 C C . LEU A 1 133 ? -11.792 -5.613 14.420 1.00 91.69 133 LEU A C 1
ATOM 1065 O O . LEU A 1 133 ? -10.925 -5.996 15.202 1.00 91.69 133 LEU A O 1
ATOM 1069 N N . ILE A 1 134 ? -11.932 -6.129 13.198 1.00 94.44 134 ILE A N 1
ATOM 1070 C CA . ILE A 1 134 ? -11.033 -7.143 12.637 1.00 94.44 134 ILE A CA 1
ATOM 1071 C C . ILE A 1 134 ? -10.027 -6.446 11.720 1.00 94.44 134 ILE A C 1
ATOM 1073 O O . ILE A 1 134 ? -10.408 -5.838 10.722 1.00 94.44 134 ILE A O 1
ATOM 1077 N N . VAL A 1 135 ? -8.736 -6.563 12.038 1.00 93.88 135 VAL A N 1
ATOM 1078 C CA . VAL A 1 135 ? -7.647 -5.994 11.234 1.00 93.88 135 VAL A CA 1
ATOM 1079 C C . VAL A 1 135 ? -6.922 -7.108 10.487 1.00 93.88 135 VAL A C 1
ATOM 1081 O O . VAL A 1 135 ? -6.234 -7.933 11.087 1.00 93.88 135 VAL A O 1
ATOM 1084 N N . HIS A 1 136 ? -7.038 -7.116 9.160 1.00 95.56 136 HIS A N 1
ATOM 1085 C CA . HIS A 1 136 ? -6.294 -8.035 8.303 1.00 95.56 136 HIS A CA 1
ATOM 1086 C C . HIS A 1 136 ? -5.045 -7.357 7.725 1.00 95.56 136 HIS A C 1
ATOM 1088 O O . HIS A 1 136 ? -5.137 -6.406 6.949 1.00 95.56 136 HIS A O 1
ATOM 1094 N N . LEU A 1 137 ? -3.862 -7.875 8.063 1.00 95.38 137 LEU A N 1
ATOM 1095 C CA . LEU A 1 137 ? -2.593 -7.388 7.520 1.00 95.38 137 LEU A CA 1
ATOM 1096 C C . LEU A 1 137 ? -2.328 -8.021 6.147 1.00 95.38 137 LEU A C 1
ATOM 1098 O O . LEU A 1 137 ? -2.027 -9.213 6.053 1.00 95.38 137 LEU A O 1
ATOM 1102 N N . LYS A 1 138 ? -2.385 -7.218 5.076 1.00 94.25 138 LYS A N 1
ATOM 1103 C CA . LYS A 1 138 ? -2.112 -7.658 3.695 1.00 94.25 138 LYS A CA 1
ATOM 1104 C C . LYS A 1 138 ? -0.616 -7.939 3.488 1.00 94.25 138 LYS A C 1
ATOM 1106 O O . LYS A 1 138 ? 0.126 -7.116 2.962 1.00 94.25 138 LYS A O 1
ATOM 1111 N N . ARG A 1 139 ? -0.166 -9.118 3.923 1.00 94.25 139 ARG A N 1
ATOM 1112 C CA . ARG A 1 139 ? 1.250 -9.526 3.871 1.00 94.25 139 ARG A CA 1
ATOM 1113 C C . ARG A 1 139 ? 1.677 -10.123 2.535 1.00 94.25 139 ARG A C 1
ATOM 1115 O O . ARG A 1 139 ? 2.872 -10.200 2.296 1.00 94.25 139 ARG A O 1
ATOM 1122 N N . PHE A 1 140 ? 0.753 -10.552 1.685 1.00 93.81 140 PHE A N 1
ATOM 1123 C CA . PHE A 1 140 ? 1.088 -11.204 0.420 1.00 93.81 140 PHE A CA 1
ATOM 1124 C C . PHE A 1 140 ? 0.969 -10.225 -0.742 1.00 93.81 140 PHE A C 1
ATOM 1126 O O . PHE A 1 140 ? -0.048 -9.543 -0.888 1.00 93.81 140 PHE A O 1
ATOM 1133 N N . GLN A 1 141 ? 2.016 -10.167 -1.557 1.00 90.94 141 GLN A N 1
ATOM 1134 C CA . GLN A 1 141 ? 2.083 -9.338 -2.755 1.00 90.94 141 GLN A CA 1
ATOM 1135 C C . GLN A 1 141 ? 2.565 -10.192 -3.925 1.00 90.94 141 GLN A C 1
ATOM 1137 O O . GLN A 1 141 ? 3.404 -11.076 -3.747 1.00 90.94 141 GLN A O 1
ATOM 1142 N N . TYR A 1 142 ? 2.018 -9.941 -5.111 1.00 88.62 142 TYR A N 1
ATOM 1143 C CA . TYR A 1 142 ? 2.443 -10.609 -6.334 1.00 88.62 142 TYR A CA 1
ATOM 1144 C C . TYR A 1 142 ? 3.434 -9.708 -7.066 1.00 88.62 142 TYR A C 1
ATOM 1146 O O . TYR A 1 142 ? 3.058 -8.653 -7.573 1.00 88.62 142 TYR A O 1
ATOM 1154 N N . LEU A 1 143 ? 4.705 -10.102 -7.076 1.00 84.50 143 LEU A N 1
ATOM 1155 C CA . LEU A 1 143 ? 5.803 -9.346 -7.672 1.00 84.50 143 LEU A CA 1
ATOM 1156 C C . LEU A 1 143 ? 6.537 -10.248 -8.663 1.00 84.50 143 LEU A C 1
ATOM 1158 O O . LEU A 1 143 ? 6.889 -11.377 -8.330 1.00 84.50 143 LEU A O 1
ATOM 1162 N N . GLN A 1 144 ? 6.753 -9.754 -9.887 1.00 82.56 144 GLN A N 1
ATOM 1163 C CA . GLN A 1 144 ? 7.549 -10.433 -10.925 1.00 82.56 144 GLN A CA 1
ATOM 1164 C C . GLN A 1 144 ? 7.196 -11.924 -11.119 1.00 82.56 144 GLN A C 1
ATOM 1166 O O . GLN A 1 144 ? 8.066 -12.784 -11.234 1.00 82.56 144 GLN A O 1
ATOM 1171 N N . GLY A 1 145 ? 5.903 -12.254 -11.122 1.00 85.06 145 GLY A N 1
ATOM 1172 C CA . GLY A 1 145 ? 5.443 -13.625 -11.352 1.00 85.06 145 GLY A CA 1
ATOM 1173 C C . GLY A 1 145 ? 5.391 -14.521 -10.107 1.00 85.06 145 GLY A C 1
ATOM 1174 O O . GLY A 1 145 ? 4.969 -15.673 -10.212 1.00 85.06 145 GLY A O 1
ATOM 1175 N N . LYS A 1 146 ? 5.793 -14.028 -8.928 1.00 88.38 146 LYS A N 1
ATOM 1176 C CA . LYS A 1 146 ? 5.863 -14.807 -7.683 1.00 88.38 146 LY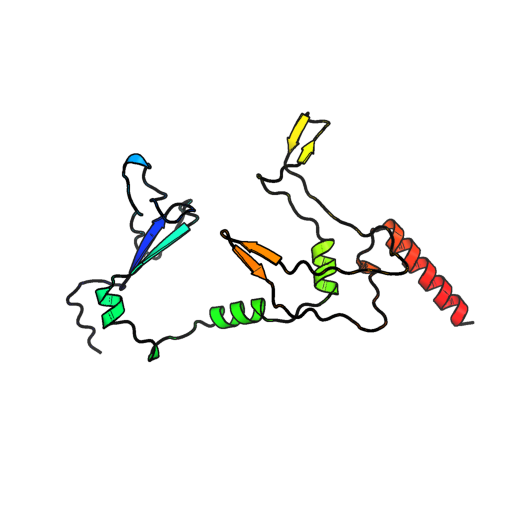S A CA 1
ATOM 1177 C C . LYS A 1 146 ? 5.098 -14.135 -6.545 1.00 88.38 146 LYS A C 1
ATOM 1179 O O . LYS A 1 146 ? 5.041 -12.913 -6.435 1.00 88.38 146 LYS A O 1
ATOM 1184 N N . TRP A 1 147 ? 4.532 -14.955 -5.663 1.00 91.00 147 TRP A N 1
ATOM 1185 C CA . TRP A 1 147 ? 3.957 -14.488 -4.404 1.00 91.00 147 TRP A CA 1
ATOM 1186 C C . TRP A 1 147 ? 5.061 -14.313 -3.366 1.00 91.00 147 TRP A C 1
ATOM 1188 O O . TRP A 1 147 ? 5.760 -15.266 -3.030 1.00 91.00 147 TRP A O 1
ATOM 1198 N N . VAL A 1 148 ? 5.194 -13.100 -2.840 1.00 91.44 148 VAL A N 1
ATOM 1199 C CA . VAL A 1 148 ? 6.152 -12.756 -1.787 1.00 91.44 148 VAL A CA 1
ATOM 1200 C C . VAL A 1 148 ? 5.381 -12.409 -0.516 1.00 91.44 148 VAL A C 1
ATOM 1202 O O . VAL A 1 148 ? 4.393 -11.670 -0.554 1.00 91.44 148 VAL A O 1
ATOM 1205 N N . LYS A 1 149 ? 5.820 -12.960 0.623 1.00 91.94 149 LYS A N 1
ATOM 1206 C CA . LYS A 1 149 ? 5.259 -12.671 1.947 1.00 91.94 149 LYS A CA 1
ATOM 1207 C C . LYS A 1 149 ? 6.097 -11.602 2.644 1.00 91.94 149 LYS A C 1
ATOM 1209 O O . LYS A 1 149 ? 7.304 -11.742 2.783 1.00 91.94 149 LYS A O 1
ATOM 1214 N N . SER A 1 150 ? 5.444 -10.566 3.152 1.00 90.44 150 SER A N 1
ATOM 1215 C CA . SER A 1 150 ? 6.061 -9.564 4.010 1.00 90.44 150 SER A CA 1
ATOM 1216 C C . SER A 1 150 ? 6.251 -10.107 5.426 1.00 90.44 150 SER A C 1
ATOM 1218 O O . SER A 1 150 ? 5.285 -10.438 6.131 1.00 90.44 150 SER A O 1
ATOM 1220 N N . HIS A 1 151 ? 7.515 -10.150 5.841 1.00 89.56 151 HIS A N 1
ATOM 1221 C CA . HIS A 1 151 ? 7.953 -10.544 7.179 1.00 89.56 151 HIS A CA 1
ATOM 1222 C C . HIS A 1 151 ? 8.084 -9.357 8.147 1.00 89.56 151 HIS A C 1
ATOM 1224 O O . HIS A 1 151 ? 8.436 -9.571 9.304 1.00 89.56 151 HIS A O 1
ATOM 1230 N N . LYS A 1 152 ? 7.749 -8.125 7.723 1.00 91.00 152 LYS A N 1
ATOM 1231 C CA . LYS A 1 152 ? 7.820 -6.937 8.587 1.00 91.00 152 LYS A CA 1
ATOM 1232 C C . LYS A 1 152 ? 7.010 -7.125 9.867 1.00 91.00 152 LYS A C 1
ATOM 1234 O O . LYS A 1 152 ? 5.828 -7.503 9.831 1.00 91.00 152 LYS A O 1
ATOM 1239 N N . VAL A 1 153 ? 7.646 -6.840 10.998 1.00 93.38 153 VAL A N 1
ATOM 1240 C CA . VAL A 1 153 ? 6.987 -6.830 12.304 1.00 93.38 153 VAL A CA 1
ATOM 1241 C C . VAL A 1 153 ? 6.037 -5.638 12.344 1.00 93.38 153 VAL A C 1
ATOM 1243 O O . VAL A 1 153 ? 6.425 -4.524 12.005 1.00 93.38 153 VAL A O 1
ATOM 1246 N N . VAL A 1 154 ? 4.789 -5.879 12.745 1.00 95.31 154 VAL A N 1
ATOM 1247 C CA . VAL A 1 154 ? 3.802 -4.814 12.946 1.00 95.31 154 VAL A CA 1
ATOM 1248 C C . VAL A 1 154 ? 3.574 -4.675 14.441 1.00 95.31 154 VAL A C 1
ATOM 1250 O O . VAL A 1 154 ? 3.074 -5.604 15.072 1.00 95.31 154 VAL A O 1
ATOM 1253 N N . LYS A 1 155 ? 3.973 -3.537 15.005 1.00 95.44 155 LYS A N 1
ATOM 1254 C CA . LYS A 1 155 ? 3.709 -3.168 16.396 1.00 95.44 155 LYS A CA 1
ATOM 1255 C C . LYS A 1 155 ? 2.281 -2.639 16.490 1.00 95.44 155 LYS A C 1
ATOM 1257 O O . LYS A 1 155 ? 1.913 -1.735 15.747 1.00 95.44 155 LYS A O 1
ATOM 1262 N N . PHE A 1 156 ? 1.485 -3.198 17.389 1.00 95.06 156 PHE A N 1
ATOM 1263 C CA . PHE A 1 156 ? 0.124 -2.744 17.655 1.00 95.06 156 PHE A CA 1
ATOM 1264 C C . PHE A 1 156 ? -0.100 -2.649 19.169 1.00 95.06 156 PHE A C 1
ATOM 1266 O O . PHE A 1 156 ? 0.470 -3.448 19.920 1.00 95.06 156 PHE A O 1
ATOM 1273 N N . PRO A 1 157 ? -0.895 -1.678 19.638 1.00 93.25 157 PRO A N 1
ATOM 1274 C CA . PRO A 1 157 ? -1.206 -1.547 21.053 1.00 93.25 157 PRO A CA 1
ATOM 1275 C C . PRO A 1 157 ? -2.143 -2.670 21.515 1.00 93.25 157 PRO A C 1
ATOM 1277 O O . PRO A 1 157 ? -3.132 -2.990 20.859 1.00 93.25 157 PRO A O 1
ATOM 1280 N N . TYR A 1 158 ? -1.847 -3.255 22.677 1.00 91.44 158 TYR A N 1
ATOM 1281 C CA . TYR A 1 158 ? -2.690 -4.290 23.293 1.00 91.44 158 TYR A CA 1
ATOM 1282 C C . TYR A 1 158 ? -3.888 -3.717 24.061 1.00 91.44 158 TYR A C 1
ATOM 1284 O O . TYR A 1 158 ? -4.864 -4.421 24.306 1.00 91.44 158 TYR A O 1
ATOM 1292 N N . LYS A 1 159 ? -3.798 -2.453 24.486 1.00 91.94 159 LYS A N 1
ATOM 1293 C CA . LYS A 1 159 ? -4.824 -1.730 25.246 1.00 91.94 159 LYS A CA 1
ATOM 1294 C C . LYS A 1 159 ? -4.948 -0.314 24.697 1.00 91.94 159 LYS A C 1
ATOM 1296 O O . LYS A 1 159 ? -3.975 0.212 24.167 1.00 91.94 159 LYS A O 1
ATOM 1301 N N . ASN A 1 160 ? -6.119 0.293 24.882 1.00 88.62 160 ASN A N 1
ATOM 1302 C CA . ASN A 1 160 ? -6.385 1.700 24.563 1.00 88.62 160 ASN A CA 1
ATOM 1303 C C . ASN A 1 160 ? -6.065 2.069 23.104 1.00 88.62 160 ASN A C 1
ATOM 1305 O O . ASN A 1 160 ? -5.507 3.127 22.830 1.00 88.62 160 ASN A O 1
ATOM 1309 N N . PHE A 1 161 ? -6.394 1.182 22.162 1.00 91.12 161 PHE A N 1
ATOM 1310 C CA . PHE A 1 161 ? -6.274 1.492 20.743 1.00 91.12 161 PHE A CA 1
ATOM 1311 C C . PHE A 1 161 ? -7.363 2.489 20.330 1.00 91.12 161 PHE A C 1
ATOM 1313 O O . PHE A 1 161 ? -8.550 2.170 20.424 1.00 91.12 161 PHE A O 1
ATOM 1320 N N . ASP A 1 162 ? -6.959 3.666 19.852 1.00 90.31 162 ASP A N 1
ATOM 1321 C CA . ASP A 1 162 ? -7.875 4.706 19.385 1.00 90.31 162 ASP A CA 1
ATOM 1322 C C . ASP A 1 162 ? -7.701 4.982 17.879 1.00 90.31 162 ASP A C 1
ATOM 1324 O O . ASP A 1 162 ? -6.782 5.693 17.475 1.00 90.31 162 ASP A O 1
ATOM 1328 N N . PRO A 1 163 ? -8.587 4.451 17.019 1.00 90.00 163 PRO A N 1
ATOM 1329 C CA . PRO A 1 163 ? -8.552 4.712 15.584 1.00 90.00 163 PRO A CA 1
ATOM 1330 C C . PRO A 1 163 ? -9.286 5.999 15.166 1.00 90.00 163 PRO A C 1
ATOM 1332 O O . PRO A 1 163 ? -9.520 6.191 13.971 1.00 90.00 163 PRO A O 1
ATOM 1335 N N . THR A 1 164 ? -9.672 6.874 16.108 1.00 90.31 164 THR A N 1
ATOM 1336 C CA . THR A 1 164 ? -10.453 8.099 15.828 1.00 90.31 164 THR A CA 1
ATOM 1337 C C . THR A 1 164 ? -9.806 8.982 14.756 1.00 90.31 164 THR A C 1
ATOM 1339 O O . THR A 1 164 ? -10.513 9.581 13.943 1.00 90.31 164 THR A O 1
ATOM 1342 N N . ASP A 1 165 ? -8.475 9.029 14.684 1.00 89.62 165 ASP A N 1
ATOM 1343 C CA . ASP A 1 165 ? -7.769 9.848 13.696 1.00 89.62 165 ASP A CA 1
ATOM 1344 C C . ASP A 1 165 ? -7.933 9.390 12.246 1.00 89.62 165 ASP A C 1
ATOM 1346 O O . ASP A 1 165 ? -7.794 10.208 11.336 1.00 89.62 165 ASP A O 1
ATOM 1350 N N . TYR A 1 166 ? -8.302 8.127 12.036 1.00 90.75 166 TYR A N 1
ATOM 1351 C CA . TYR A 1 166 ? -8.481 7.516 10.716 1.00 90.75 166 TYR A CA 1
ATOM 1352 C C . TYR A 1 166 ? -9.945 7.514 10.253 1.00 90.75 166 TYR A C 1
ATOM 1354 O O . TYR A 1 166 ? -10.277 6.956 9.200 1.00 90.75 166 TYR A O 1
ATOM 1362 N N . LEU A 1 167 ? -10.837 8.124 11.038 1.00 92.75 167 LEU A N 1
ATOM 1363 C CA . LEU A 1 167 ? -12.235 8.307 10.674 1.00 92.75 167 LEU A CA 1
ATOM 1364 C C . LEU A 1 167 ? -12.409 9.392 9.608 1.00 92.75 167 LEU A C 1
ATOM 1366 O O . LEU A 1 167 ? -11.622 10.334 9.495 1.00 92.75 167 LEU A O 1
ATOM 1370 N N . ALA A 1 168 ? -13.498 9.293 8.848 1.00 90.88 168 ALA A N 1
ATOM 1371 C CA . ALA A 1 168 ? -13.963 10.400 8.021 1.00 90.88 168 ALA A CA 1
ATOM 1372 C C . ALA A 1 168 ? -14.251 11.648 8.884 1.00 90.88 168 ALA A C 1
ATOM 1374 O O . ALA A 1 168 ? -14.549 11.550 10.076 1.00 90.88 168 ALA A O 1
ATOM 1375 N N . SER A 1 169 ? -14.185 12.836 8.281 1.00 87.56 169 SER A N 1
ATOM 1376 C CA . SER A 1 169 ? -14.269 14.121 8.996 1.00 87.56 169 SER A CA 1
ATOM 1377 C C . SER A 1 169 ? -15.529 14.263 9.856 1.00 87.56 169 SER A C 1
ATOM 1379 O O . SER A 1 169 ? -15.447 14.657 11.018 1.00 87.56 169 SER A O 1
ATOM 1381 N N . VAL A 1 170 ? -16.685 13.900 9.298 1.00 86.69 170 VAL A N 1
ATOM 1382 C CA . VAL A 1 170 ? -17.988 13.984 9.972 1.00 86.69 170 VAL A CA 1
ATOM 1383 C C . VAL A 1 170 ? -18.036 13.102 11.232 1.00 86.69 170 VAL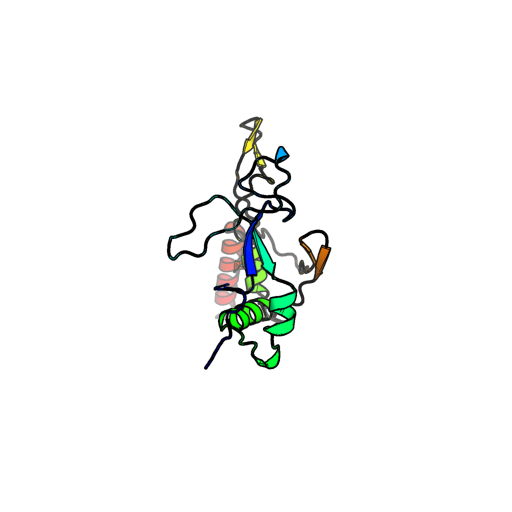 A C 1
ATOM 1385 O O . VAL A 1 170 ? -18.212 13.649 12.322 1.00 86.69 170 VAL A O 1
ATOM 1388 N N . PRO A 1 171 ? -17.834 11.771 11.151 1.00 83.94 171 PRO A N 1
ATOM 1389 C CA . PRO A 1 171 ? -17.850 10.915 12.336 1.00 83.94 171 PRO A CA 1
ATOM 1390 C C . PRO A 1 171 ? -16.733 11.249 13.332 1.00 83.94 171 PRO A C 1
ATOM 1392 O O . PRO A 1 171 ? -16.971 11.170 14.536 1.00 83.94 171 PRO A O 1
ATOM 1395 N N . LYS A 1 172 ? -15.552 11.685 12.866 1.00 86.69 172 LYS A N 1
ATOM 1396 C CA . LYS A 1 172 ? -14.458 12.125 13.744 1.00 86.69 172 LYS A CA 1
ATOM 1397 C C . LYS A 1 172 ? -14.906 13.254 14.673 1.00 86.69 172 LYS A C 1
ATOM 1399 O O . LYS A 1 172 ? -14.748 13.152 15.886 1.00 86.69 172 LYS A O 1
ATOM 1404 N N . HIS A 1 173 ? -15.524 14.296 14.118 1.00 84.56 173 HIS A N 1
ATOM 1405 C CA . HIS A 1 173 ? -15.993 15.442 14.898 1.00 84.56 173 HIS A CA 1
ATOM 1406 C C . HIS A 1 173 ? -17.079 15.056 15.915 1.00 84.56 173 HIS A C 1
ATOM 1408 O O . HIS A 1 173 ? -17.124 15.596 17.019 1.00 84.56 173 HIS A O 1
ATOM 1414 N N . THR A 1 174 ? -17.959 14.110 15.572 1.00 83.56 174 THR A N 1
ATOM 1415 C CA . THR A 1 174 ? -18.974 13.604 16.508 1.00 83.56 174 THR A CA 1
ATOM 1416 C C . THR A 1 174 ? -18.345 12.857 17.684 1.00 83.56 174 THR A C 1
ATOM 1418 O O . THR A 1 174 ? -18.740 13.078 18.825 1.00 83.56 174 THR A O 1
ATOM 1421 N N . VAL A 1 175 ? -17.361 11.991 17.423 1.00 84.81 175 VAL A N 1
ATOM 1422 C CA . VAL A 1 175 ? -16.683 11.212 18.471 1.00 84.81 175 VAL A CA 1
ATOM 1423 C C . VAL A 1 175 ? -15.917 12.121 19.428 1.00 84.81 175 VAL A C 1
ATOM 1425 O O . VAL A 1 175 ? -16.039 11.951 20.637 1.00 84.81 175 VAL A O 1
ATOM 1428 N N . LEU A 1 176 ? -15.173 13.100 18.904 1.00 85.75 176 LEU A N 1
ATOM 1429 C CA . LEU A 1 176 ? -14.407 14.041 19.729 1.00 85.75 176 LEU A CA 1
ATOM 1430 C C . LEU A 1 176 ? -15.318 14.853 20.655 1.00 85.75 176 LEU A C 1
ATOM 1432 O O . LEU A 1 176 ? -15.094 14.872 21.860 1.00 85.75 176 LEU A O 1
ATOM 1436 N N . ARG A 1 177 ? -16.414 15.403 20.121 1.00 85.56 177 ARG A N 1
ATOM 1437 C CA . ARG A 1 177 ? -17.400 16.139 20.924 1.00 85.56 177 ARG A CA 1
ATOM 1438 C C . ARG A 1 177 ? -18.008 15.284 22.040 1.00 85.56 177 ARG A C 1
ATOM 1440 O O . ARG A 1 177 ? -18.245 15.779 23.133 1.00 85.56 177 ARG A O 1
ATOM 1447 N N . ASN A 1 178 ? -18.289 14.008 21.774 1.00 84.94 178 ASN A N 1
ATOM 1448 C CA . ASN A 1 178 ? -18.836 13.112 22.795 1.00 84.94 178 ASN A CA 1
ATOM 1449 C C . ASN A 1 178 ? -17.823 12.814 23.909 1.00 84.94 178 ASN A C 1
ATOM 1451 O O . ASN A 1 178 ? -18.230 12.738 25.064 1.00 84.94 178 ASN A O 1
ATOM 1455 N N . LYS A 1 179 ? -16.532 12.673 23.574 1.00 85.88 179 LYS A N 1
ATOM 1456 C CA . LYS A 1 179 ? -15.458 12.505 24.567 1.00 85.88 179 LYS A CA 1
ATOM 1457 C C . LYS A 1 179 ? -15.339 13.743 25.461 1.00 85.88 179 LYS A C 1
ATOM 1459 O O . LYS A 1 179 ? -15.394 13.608 26.673 1.00 85.88 179 LYS A O 1
ATOM 1464 N N . GLU A 1 180 ? -15.316 14.938 24.866 1.00 87.88 180 GLU A N 1
ATOM 1465 C CA . GLU A 1 180 ? -15.277 16.208 25.612 1.00 87.88 180 GLU A CA 1
ATOM 1466 C C . GLU A 1 180 ? -16.435 16.327 26.617 1.00 87.88 180 GLU A C 1
ATOM 1468 O O . GLU A 1 180 ? -16.235 16.740 27.755 1.00 87.88 180 GLU A O 1
ATOM 1473 N N . LEU A 1 181 ? -17.650 15.932 26.220 1.00 85.81 181 LEU A N 1
ATOM 1474 C CA . LEU A 1 181 ? -18.814 15.952 27.109 1.00 85.81 181 LEU A CA 1
ATOM 1475 C C . LEU A 1 181 ? -18.670 14.973 28.285 1.00 85.81 181 LEU A C 1
ATOM 1477 O O . LEU A 1 181 ? -19.043 15.322 29.402 1.00 85.81 181 LEU A O 1
ATOM 1481 N N . GLN A 1 182 ? -18.114 13.782 28.056 1.00 81.12 182 GLN A N 1
ATOM 1482 C CA . GLN A 1 182 ? -17.865 12.793 29.113 1.00 81.12 182 GLN A CA 1
ATOM 1483 C C . GLN A 1 182 ? -16.800 13.282 30.104 1.00 81.12 182 GLN A C 1
ATOM 1485 O O . GLN A 1 182 ? -17.007 13.224 31.315 1.00 81.12 182 GLN A O 1
ATOM 1490 N N . ASP A 1 183 ? -15.723 13.885 29.599 1.00 79.31 183 ASP A N 1
ATOM 1491 C CA . ASP A 1 183 ? -14.661 14.457 30.432 1.00 79.31 183 ASP A CA 1
ATOM 1492 C C . ASP A 1 183 ? -15.174 15.618 31.309 1.00 79.31 183 ASP A C 1
ATOM 1494 O O . ASP A 1 183 ? -14.679 15.838 32.417 1.00 79.31 183 ASP A O 1
ATOM 1498 N N . THR A 1 184 ? -16.184 16.369 30.847 1.00 75.00 184 THR A N 1
ATOM 1499 C CA . THR A 1 184 ? -16.825 17.419 31.663 1.00 75.00 184 THR A CA 1
ATOM 1500 C C . THR A 1 184 ? -17.762 16.876 32.738 1.00 75.00 184 THR A C 1
ATOM 1502 O O . THR A 1 184 ? -17.891 17.508 33.783 1.00 75.00 184 THR A O 1
ATOM 1505 N N . THR A 1 185 ? -18.399 15.723 32.513 1.00 71.31 185 THR A N 1
ATOM 1506 C CA . THR A 1 185 ? -19.278 15.092 33.510 1.00 71.31 185 THR A CA 1
ATOM 1507 C C . THR A 1 185 ? -18.509 14.346 34.593 1.00 71.31 185 THR A C 1
ATOM 1509 O O . THR A 1 185 ? -18.999 14.264 35.711 1.00 71.31 185 THR A O 1
ATOM 1512 N N . ASP A 1 186 ? -17.308 13.850 34.289 1.00 65.88 186 ASP A N 1
ATOM 1513 C CA . ASP A 1 186 ? -16.474 13.110 35.247 1.00 65.88 186 ASP A CA 1
ATOM 1514 C C . ASP A 1 186 ? -15.655 14.031 36.178 1.00 65.88 186 ASP A C 1
ATOM 1516 O O . ASP A 1 186 ? -15.110 13.578 37.183 1.00 65.88 186 ASP A O 1
ATOM 1520 N N . ASN A 1 187 ? -15.568 15.330 35.862 1.00 57.25 187 ASN A N 1
ATOM 1521 C CA . ASN A 1 187 ? -14.867 16.353 36.653 1.00 57.25 187 ASN A CA 1
ATOM 1522 C C . ASN A 1 187 ? -15.797 17.190 37.567 1.00 57.25 187 ASN A C 1
ATOM 1524 O O . ASN A 1 187 ? -15.359 18.213 38.104 1.00 57.25 187 ASN A O 1
ATOM 1528 N N . GLN A 1 188 ? -17.061 16.783 37.737 1.00 48.06 188 GLN A N 1
ATOM 1529 C CA . GLN A 1 188 ? -18.032 17.346 38.693 1.00 48.06 188 GLN A CA 1
ATOM 1530 C C . GLN A 1 188 ? -18.386 16.327 39.775 1.00 48.06 188 GLN A C 1
ATOM 1532 O O . GLN A 1 188 ? -18.577 16.771 40.930 1.00 48.06 188 GLN A O 1
#

pLDDT: mean 84.13, std 11.55, range [38.62, 95.62]

Foldseek 3Di:
DDDPPVPVDPDQKFKWQADPVQQAAPPDDVVVSHSGDTDDDDPDPDDDPRPDIDIGGDPVCCVPPDDPVPDDDDVVVVVVVCVQAPAAEVLVVLCVLQDKDWADPVGFDQDPVVNDGHTDIDGDAAADDDPDDDDDDPQWDQDPNDIDGRPHHYDYDPPDDDPLVRHDPVVSVVVVVVVVVVVVVVVD

Secondary structure (DSSP, 8-state):
-----TT--SSSEEEEEB-TTSSSBSSS-GGG--S-EEPPP-SS---S----EEEEE-HHHHHHH--GGG----HHHHHHHHHHHSPEEHHHHHHHHHSEEEPPGGG-EEETTTTEEE--EEE--B----SS-------EEEETTEEEE----EE--SS----GGGB-HHHHHHHHHHHHHHHHHHT-

Sequence (188 aa):
MDCDDSLGYEFPFVLKAVNREGTLCSWCPWYRFCRGCSILCSDAYFTFAANHIAIDWDPTALHLRYQTSQESEHECVGESQCSHTEPISLESCLAAFTKEEHLSEAEKYYCSACQDHQLASKKLQIWRLPPILIVHLKRFQYLQGKWVKSHKVVKFPYKNFDPTDYLASVPKHTVLRNKELQDTTDNQ

Radius of gyration: 26.97 Å; chains: 1; bounding box: 70×33×75 Å

Organism: NCBI:txid143950